Protein AF-L1I5F7-F1 (afdb_monomer)

Mean predicted aligned error: 7.45 Å

Radius of gyration: 23.02 Å; Cα contacts (8 Å, |Δi|>4): 752; chains: 1; bounding box: 52×60×90 Å

Secondary structure (DSSP, 8-state):
------PPP------PPPPP--HHHHHHHHHHTTS----SBEE-HHHHHHHHHHHHHHHHTTSEEE-BGGGGTTSTT-S-HHHHHHHS--TTS-EEEEEEEEE--S-GGGHHHHHHHIIIIIHHHSEE-TTS-EE-EEE--TTBS-S-HHHHHHHHHHTT--HHHHHHHHHH-TT-EEEEEEEEEEEEEEEE-SS-EEETEE-SSTTS--EETTHHHHHHHHS--TT-HHHHHHHHHH-HHHHHHHHH---BBTTS-B-HHHHHHHHHHHHHHHHHHHHIIIII--TTEEEEEEEEEEEE-SSS--EEEEEEEEEEETTEEEEEE--S-GGGEEEEEEE-TTS-EEEEEEETTB-----------

pLDDT: mean 87.06, std 16.67, range [29.52, 98.62]

Foldseek 3Di:
DDDDDDDPDDPPPPDDFPAADCPQQVVLQVVLVVDQDAFQFWAALLVNLVNVVSSVCSNCPQAAEDAEVLLLLVDPPDPDNVSSVVSHDQLLTAHEQAAEEEKEAPDPLCVVSVVSCCVRPQLVGHHAYPVGHRDHHYYHDQQFQDPFLLVRLAVRLVVRDDPVSVSSSRNSYSHYFYEYEYEGEGAWEWDDPPLAIEIQWADLDPVGDIDGVSPLLCCLLAPNDPPDSSSVSLCVLLDVQSSVDLSVDFAAAPSRHTCSSVLSSLSSQQSSQVRNLQSCLPPRDDQRYKYKYWGWYFYDHSDPDIIIRGAKIWMAHNSDIDIDGAHSDSVQWHKYWDQDPVRDITIGIDGHPDPSDDDPPDDDD

Structure (mmCIF, N/CA/C/O backbone):
data_AF-L1I5F7-F1
#
_entry.id   AF-L1I5F7-F1
#
loop_
_atom_site.group_PDB
_atom_site.id
_atom_site.type_symbol
_atom_site.label_atom_id
_atom_site.label_alt_id
_atom_site.label_comp_id
_atom_site.label_asym_id
_atom_site.label_entity_id
_atom_site.label_seq_id
_atom_site.pdbx_PDB_ins_code
_atom_site.Cartn_x
_atom_site.Cartn_y
_atom_site.Cartn_z
_atom_site.occupancy
_atom_site.B_iso_or_equiv
_atom_site.auth_seq_id
_atom_site.auth_comp_id
_atom_site.auth_asym_id
_atom_site.auth_atom_id
_atom_site.pdbx_PDB_model_num
ATOM 1 N N . MET A 1 1 ? 4.584 31.897 -58.282 1.00 41.09 1 MET A N 1
ATOM 2 C CA . MET A 1 1 ? 5.791 31.096 -57.993 1.00 41.09 1 MET A CA 1
ATOM 3 C C . MET A 1 1 ? 5.815 30.871 -56.494 1.00 41.09 1 MET A C 1
ATOM 5 O O . MET A 1 1 ? 6.162 31.785 -55.762 1.00 41.09 1 MET A O 1
ATOM 9 N N . GLY A 1 2 ? 5.269 29.740 -56.046 1.00 32.53 2 GLY A N 1
ATOM 10 C CA . GLY A 1 2 ? 5.179 29.392 -54.629 1.00 32.53 2 GLY A CA 1
ATOM 11 C C . GLY A 1 2 ? 6.365 28.522 -54.234 1.00 32.53 2 GLY A C 1
ATOM 12 O O . GLY A 1 2 ? 6.596 27.498 -54.871 1.00 32.53 2 GLY A O 1
ATOM 13 N N . ASN A 1 3 ? 7.100 28.940 -53.206 1.00 30.42 3 ASN A N 1
ATOM 14 C CA . ASN A 1 3 ? 8.079 28.097 -52.533 1.00 30.42 3 ASN A CA 1
ATOM 15 C C . ASN A 1 3 ? 7.326 27.147 -51.600 1.00 30.42 3 ASN A C 1
ATOM 17 O O . ASN A 1 3 ? 6.739 27.574 -50.609 1.00 30.42 3 ASN A O 1
ATOM 21 N N . VAL A 1 4 ? 7.324 25.864 -51.950 1.00 35.06 4 VAL A N 1
ATOM 22 C CA . VAL A 1 4 ? 6.922 24.779 -51.056 1.00 35.06 4 VAL A CA 1
ATOM 23 C C . VAL A 1 4 ? 8.171 24.387 -50.275 1.00 35.06 4 VAL A C 1
ATOM 25 O O . VAL A 1 4 ? 9.041 23.693 -50.794 1.00 35.06 4 VAL A O 1
ATOM 28 N N . GLU A 1 5 ? 8.282 24.874 -49.042 1.00 34.56 5 GLU A N 1
ATOM 29 C CA . GLU A 1 5 ? 9.256 24.355 -48.085 1.00 34.56 5 GLU A CA 1
ATOM 30 C C . GLU A 1 5 ? 8.864 22.922 -47.712 1.00 34.56 5 GLU A C 1
ATOM 32 O O . GLU A 1 5 ? 7.804 22.652 -47.140 1.00 34.56 5 GLU A O 1
ATOM 37 N N . SER A 1 6 ? 9.730 21.985 -48.081 1.00 34.66 6 SER A N 1
ATOM 38 C CA . SER A 1 6 ? 9.661 20.586 -47.687 1.00 34.66 6 SER A CA 1
ATOM 39 C C . SER A 1 6 ? 9.824 20.466 -46.171 1.00 34.66 6 SER A C 1
ATOM 41 O O . SER A 1 6 ? 10.912 20.689 -45.638 1.00 34.66 6 SER A O 1
ATOM 43 N N . ARG A 1 7 ? 8.753 20.074 -45.473 1.00 30.58 7 ARG A N 1
ATOM 44 C CA . ARG A 1 7 ? 8.840 19.588 -44.090 1.00 30.58 7 ARG A CA 1
ATOM 45 C C . ARG A 1 7 ? 9.706 18.321 -44.062 1.00 30.58 7 ARG A C 1
ATOM 47 O O . ARG A 1 7 ? 9.458 17.430 -44.878 1.00 30.58 7 ARG A O 1
ATOM 54 N N . PRO A 1 8 ? 10.684 18.190 -43.150 1.00 33.94 8 PRO A N 1
ATOM 55 C CA . PRO A 1 8 ? 11.402 16.937 -42.996 1.00 33.94 8 PRO A CA 1
ATOM 56 C C . PRO A 1 8 ? 10.443 15.873 -42.453 1.00 33.94 8 PRO A C 1
ATOM 58 O O . PRO A 1 8 ? 9.682 16.111 -41.514 1.00 33.94 8 PRO A O 1
ATOM 61 N N . ALA A 1 9 ? 10.465 14.713 -43.102 1.00 33.38 9 ALA A N 1
ATOM 62 C CA . ALA A 1 9 ? 9.644 13.560 -42.786 1.00 33.38 9 ALA A CA 1
ATOM 63 C C . ALA A 1 9 ? 9.804 13.151 -41.313 1.00 33.38 9 ALA A C 1
ATOM 65 O O . ALA A 1 9 ? 10.904 12.834 -40.858 1.00 33.38 9 ALA A O 1
ATOM 66 N N . GLN A 1 10 ? 8.686 13.110 -40.584 1.00 32.09 10 GLN A N 1
ATOM 67 C CA . GLN A 1 10 ? 8.543 12.268 -39.402 1.00 32.09 10 GLN A CA 1
ATOM 68 C C . GLN A 1 10 ? 8.817 10.826 -39.837 1.00 32.09 10 GLN A C 1
ATOM 70 O O . GLN A 1 10 ? 7.976 10.192 -40.471 1.00 32.09 10 GLN A O 1
ATOM 75 N N . GLN A 1 11 ? 10.005 10.310 -39.520 1.00 32.88 11 GLN A N 1
ATOM 76 C CA . GLN A 1 11 ? 10.226 8.871 -39.468 1.00 32.88 11 GLN A CA 1
ATOM 77 C C . GLN A 1 11 ? 9.346 8.324 -38.346 1.00 32.88 11 GLN A C 1
ATOM 79 O O . GLN A 1 11 ? 9.695 8.375 -37.167 1.00 32.88 11 GLN A O 1
ATOM 84 N N . VAL A 1 12 ? 8.170 7.841 -38.732 1.00 35.50 12 VAL A N 1
ATOM 85 C CA . VAL A 1 12 ? 7.406 6.874 -37.955 1.00 35.50 12 VAL A CA 1
ATOM 86 C C . VAL A 1 12 ? 8.289 5.631 -37.881 1.00 35.50 12 VAL A C 1
ATOM 88 O O . VAL A 1 12 ? 8.511 4.957 -38.884 1.00 35.50 12 VAL A O 1
ATOM 91 N N . LEU A 1 13 ? 8.891 5.390 -36.717 1.00 41.81 13 LEU A N 1
ATOM 92 C CA . LEU A 1 13 ? 9.554 4.126 -36.426 1.00 41.81 13 LEU A CA 1
ATOM 93 C C . LEU A 1 13 ? 8.460 3.059 -36.297 1.00 41.81 13 LEU A C 1
ATOM 95 O O . LEU A 1 13 ? 7.987 2.787 -35.197 1.00 41.81 13 LEU A O 1
ATOM 99 N N . ASP A 1 14 ? 8.089 2.453 -37.425 1.00 38.12 14 ASP A N 1
ATOM 100 C CA . ASP A 1 14 ? 7.416 1.146 -37.511 1.00 38.12 14 ASP A CA 1
ATOM 101 C C . ASP A 1 14 ? 8.391 0.025 -37.089 1.00 38.12 14 ASP A C 1
ATOM 103 O O . ASP A 1 14 ? 8.636 -0.949 -37.799 1.00 38.12 14 ASP A O 1
ATOM 107 N N . GLY A 1 15 ? 9.021 0.188 -35.925 1.00 44.34 15 GLY A N 1
ATOM 108 C CA . GLY A 1 15 ? 9.792 -0.868 -35.292 1.00 44.34 15 GLY A CA 1
ATOM 109 C C . GLY A 1 15 ? 8.826 -1.786 -34.564 1.00 44.34 15 GLY A C 1
ATOM 110 O O . GLY A 1 15 ? 8.217 -1.370 -33.578 1.00 44.34 15 GLY A O 1
ATOM 111 N N . THR A 1 16 ? 8.685 -3.026 -35.030 1.00 53.97 16 THR A N 1
ATOM 112 C CA . THR A 1 16 ? 8.168 -4.119 -34.199 1.00 53.97 16 THR A CA 1
ATOM 113 C C . THR A 1 16 ? 8.903 -4.078 -32.863 1.00 53.97 16 THR A C 1
ATOM 115 O O . THR A 1 16 ? 10.134 -4.156 -32.853 1.00 53.97 16 THR A O 1
ATOM 118 N N . LEU A 1 17 ? 8.160 -3.889 -31.765 1.00 61.88 17 LEU A N 1
ATOM 119 C CA . LEU A 1 17 ? 8.713 -3.936 -30.412 1.00 61.88 17 LEU A CA 1
ATOM 120 C C . LEU A 1 17 ? 9.546 -5.213 -30.279 1.00 61.88 17 LEU A C 1
ATOM 122 O O . LEU A 1 17 ? 9.119 -6.267 -30.750 1.00 61.88 17 LEU A O 1
ATOM 126 N N . ALA A 1 18 ? 10.728 -5.116 -29.666 1.00 70.62 18 ALA A N 1
ATOM 127 C CA . ALA A 1 18 ? 11.515 -6.306 -29.364 1.00 70.62 18 ALA A CA 1
ATOM 128 C C . ALA A 1 18 ? 10.645 -7.327 -28.607 1.00 70.62 18 ALA A C 1
ATOM 130 O O . ALA A 1 18 ? 9.805 -6.935 -27.789 1.00 70.62 18 ALA A O 1
ATOM 131 N N . ASP A 1 19 ? 10.845 -8.623 -28.844 1.00 85.94 19 ASP A N 1
ATOM 132 C CA . ASP A 1 19 ? 10.120 -9.651 -28.096 1.00 85.94 19 ASP A CA 1
ATOM 133 C C . ASP A 1 19 ? 10.447 -9.526 -26.601 1.00 85.94 19 ASP A C 1
ATOM 135 O O . ASP A 1 19 ? 11.608 -9.389 -26.205 1.00 85.94 19 ASP A O 1
ATOM 139 N N . PHE A 1 20 ? 9.414 -9.517 -25.759 1.00 93.62 20 PHE A N 1
ATOM 140 C CA . PHE A 1 20 ? 9.585 -9.407 -24.314 1.00 93.62 20 PHE A CA 1
ATOM 141 C C . PHE A 1 20 ? 10.038 -10.739 -23.715 1.00 93.62 20 PHE A C 1
ATOM 143 O O . PHE A 1 20 ? 9.310 -11.733 -23.765 1.00 93.62 20 PHE A O 1
ATOM 150 N N . ASP A 1 21 ? 11.201 -10.749 -23.064 1.00 94.69 21 ASP A N 1
ATOM 151 C CA . ASP A 1 21 ? 11.639 -11.883 -22.254 1.00 94.69 21 ASP A CA 1
ATOM 152 C C . ASP A 1 21 ? 11.302 -11.636 -20.774 1.00 94.69 21 ASP A C 1
ATOM 154 O O . ASP A 1 21 ? 12.016 -10.974 -20.018 1.00 94.69 21 ASP A O 1
ATOM 158 N N . SER A 1 22 ? 10.186 -12.225 -20.344 1.00 95.25 22 SER A N 1
ATOM 159 C CA . SER A 1 22 ? 9.679 -12.127 -18.971 1.00 95.25 22 SER A CA 1
ATOM 160 C C . SER A 1 22 ? 10.422 -13.001 -17.952 1.00 95.25 22 SER A C 1
ATOM 162 O O . SER A 1 22 ? 10.093 -12.954 -16.762 1.00 95.25 22 SER A O 1
ATOM 164 N N . SER A 1 23 ? 11.403 -13.815 -18.364 1.00 95.12 23 SER A N 1
ATOM 165 C CA . SER A 1 23 ? 12.027 -14.828 -17.498 1.00 95.12 23 SER A CA 1
ATOM 166 C C . SER A 1 23 ? 12.665 -14.230 -16.241 1.00 95.12 23 SER A C 1
ATOM 168 O O . SER A 1 23 ? 12.471 -14.745 -15.134 1.00 95.12 23 SER A O 1
ATOM 170 N N . ILE A 1 24 ? 13.367 -13.102 -16.383 1.00 94.19 24 ILE A N 1
ATOM 171 C CA . ILE A 1 24 ? 14.003 -12.413 -15.256 1.00 94.19 24 ILE A CA 1
ATOM 172 C C . ILE A 1 24 ? 12.946 -11.788 -14.342 1.00 94.19 24 ILE A C 1
ATOM 174 O O . ILE A 1 24 ? 13.051 -11.926 -13.122 1.00 94.19 24 ILE A O 1
ATOM 178 N N . VAL A 1 25 ? 11.904 -11.163 -14.901 1.00 95.50 25 VAL A N 1
ATOM 179 C CA . VAL A 1 25 ? 10.827 -10.533 -14.116 1.00 95.50 25 VAL A CA 1
ATOM 180 C C . VAL A 1 25 ? 10.076 -11.579 -13.294 1.00 95.50 25 VAL A C 1
ATOM 182 O O . VAL A 1 25 ? 9.932 -11.415 -12.082 1.00 95.50 25 VAL A O 1
ATOM 185 N N . ARG A 1 26 ? 9.699 -12.711 -13.907 1.00 96.38 26 ARG A N 1
ATOM 186 C CA . ARG A 1 26 ? 9.061 -13.844 -13.209 1.00 96.38 26 ARG A CA 1
ATOM 187 C C . ARG A 1 26 ? 9.926 -14.350 -12.062 1.00 96.38 26 ARG A C 1
ATOM 189 O O . ARG A 1 26 ? 9.442 -14.476 -10.941 1.00 96.38 26 ARG A O 1
ATOM 196 N N . LYS A 1 27 ? 11.228 -14.534 -12.308 1.00 97.19 27 LYS A N 1
ATOM 197 C CA . LYS A 1 27 ? 12.180 -14.922 -11.262 1.00 97.19 27 LYS A CA 1
ATOM 198 C C . LYS A 1 27 ? 12.190 -13.922 -10.102 1.00 97.19 27 LYS A C 1
ATOM 200 O O . LYS A 1 27 ? 12.234 -14.343 -8.952 1.00 97.19 27 LYS A O 1
ATOM 205 N N . ARG A 1 28 ? 12.151 -12.610 -10.362 1.00 97.50 28 ARG A N 1
ATOM 206 C CA . ARG A 1 28 ? 12.106 -11.596 -9.290 1.00 97.50 28 ARG A CA 1
ATOM 207 C C . ARG A 1 28 ? 10.800 -11.620 -8.510 1.00 97.50 28 ARG A C 1
ATOM 209 O O . ARG A 1 28 ? 10.847 -11.548 -7.285 1.00 97.50 28 ARG A O 1
ATOM 216 N N . VAL A 1 29 ? 9.666 -11.772 -9.190 1.00 97.69 29 VAL A N 1
ATOM 217 C CA . VAL A 1 29 ? 8.363 -11.941 -8.535 1.00 97.69 29 VAL A CA 1
ATOM 218 C C . VAL A 1 29 ? 8.396 -13.164 -7.614 1.00 97.69 29 VAL A C 1
ATOM 220 O O . VAL A 1 29 ? 8.043 -13.053 -6.441 1.00 97.69 29 VAL A O 1
ATOM 223 N N . ASP A 1 30 ? 8.902 -14.302 -8.091 1.00 97.56 30 ASP A N 1
ATOM 224 C CA . ASP A 1 30 ? 9.018 -15.524 -7.290 1.00 97.56 30 ASP A CA 1
ATOM 225 C C . ASP A 1 30 ? 9.929 -15.355 -6.067 1.00 97.56 30 ASP A C 1
ATOM 227 O O . ASP A 1 30 ? 9.592 -15.839 -4.987 1.00 97.56 30 ASP A O 1
ATOM 231 N N . GLU A 1 31 ? 11.059 -14.654 -6.201 1.00 98.00 31 GLU A N 1
ATOM 232 C CA . GLU A 1 31 ? 11.941 -14.344 -5.069 1.00 98.00 31 GLU A CA 1
ATOM 233 C C . GLU A 1 31 ? 11.290 -13.388 -4.059 1.00 98.00 31 GLU A C 1
ATOM 235 O O . GLU A 1 31 ? 11.421 -13.596 -2.853 1.00 98.00 31 GLU A O 1
ATOM 240 N N . MET A 1 32 ? 10.549 -12.373 -4.517 1.00 97.75 32 MET A N 1
ATOM 241 C CA . MET A 1 32 ? 9.857 -11.434 -3.623 1.00 97.75 32 MET A CA 1
ATOM 242 C C . MET A 1 32 ? 8.837 -12.176 -2.750 1.00 97.75 32 MET A C 1
ATOM 244 O O . MET A 1 32 ? 8.766 -11.968 -1.536 1.00 97.75 32 MET A O 1
ATOM 248 N N . TRP A 1 33 ? 8.128 -13.144 -3.336 1.00 97.31 33 TRP A N 1
ATOM 249 C CA . TRP A 1 33 ? 7.172 -13.984 -2.617 1.00 97.31 33 TRP A CA 1
ATOM 250 C C . TRP A 1 33 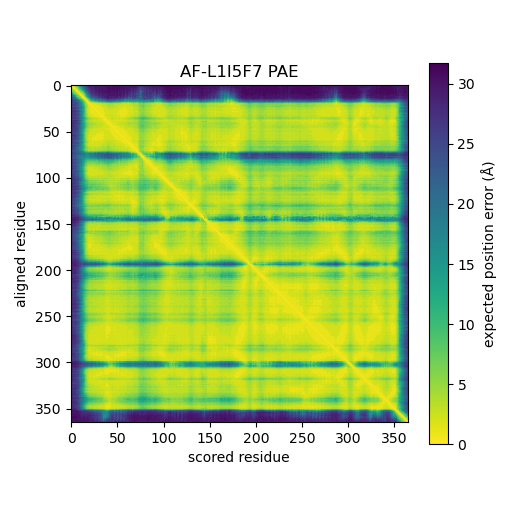? 7.800 -14.954 -1.606 1.00 97.31 33 TRP A C 1
ATOM 252 O O . TRP A 1 33 ? 7.066 -15.530 -0.802 1.00 97.31 33 TRP A O 1
ATOM 262 N N . LYS A 1 34 ? 9.128 -15.126 -1.606 1.00 96.62 34 LYS A N 1
ATOM 263 C CA . LYS A 1 34 ? 9.860 -15.877 -0.571 1.00 96.62 34 LYS A CA 1
ATOM 264 C C . LYS A 1 34 ? 10.249 -15.009 0.626 1.00 96.62 34 LYS A C 1
ATOM 266 O O . LYS A 1 34 ? 10.665 -15.556 1.647 1.00 96.62 34 LYS A O 1
ATOM 271 N N . LEU A 1 35 ? 10.135 -13.680 0.523 1.00 95.12 35 LEU A N 1
ATOM 272 C CA . LEU A 1 35 ? 10.426 -12.784 1.640 1.00 95.12 35 LEU A CA 1
ATOM 273 C C . LEU A 1 35 ? 9.455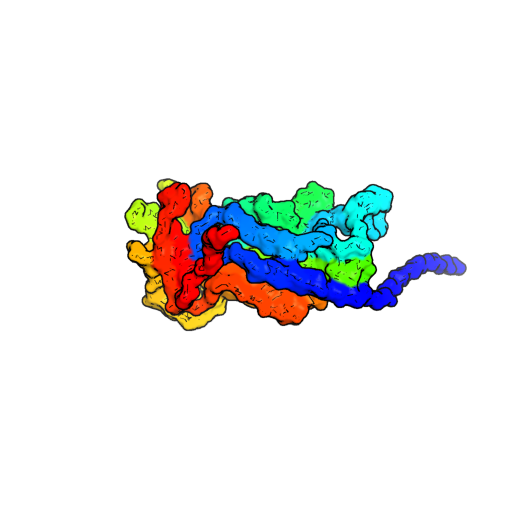 -13.044 2.790 1.00 95.12 35 LEU A C 1
ATOM 275 O O . LEU A 1 35 ? 8.238 -13.114 2.593 1.00 95.12 35 LEU A O 1
ATOM 279 N N . ASN A 1 36 ? 10.010 -13.157 3.995 1.00 92.06 36 ASN A N 1
ATOM 280 C CA . ASN A 1 36 ? 9.227 -13.286 5.212 1.00 92.06 36 ASN A CA 1
ATOM 281 C C . ASN A 1 36 ? 8.712 -11.907 5.630 1.00 92.06 36 ASN A C 1
ATOM 283 O O . ASN A 1 36 ? 9.504 -11.006 5.902 1.00 92.06 36 ASN A O 1
ATOM 287 N N . VAL A 1 37 ? 7.392 -11.758 5.689 1.00 91.75 37 VAL A N 1
ATOM 288 C CA . VAL A 1 37 ? 6.725 -10.500 6.028 1.00 91.75 37 VAL A CA 1
ATOM 289 C C . VAL A 1 37 ? 5.786 -10.729 7.202 1.00 91.75 37 VAL A C 1
ATOM 291 O O . VAL A 1 37 ? 5.063 -11.724 7.263 1.00 91.75 37 VAL A O 1
ATOM 294 N N . ARG A 1 38 ? 5.797 -9.781 8.142 1.00 93.12 38 ARG A N 1
ATOM 295 C CA . ARG A 1 38 ? 4.940 -9.803 9.329 1.00 93.12 38 ARG A CA 1
ATOM 296 C C . ARG A 1 38 ? 3.717 -8.923 9.109 1.00 93.12 38 ARG A C 1
ATOM 298 O O . ARG A 1 38 ? 3.820 -7.695 9.146 1.00 93.12 38 ARG A O 1
ATOM 305 N N . PHE A 1 39 ? 2.574 -9.568 8.899 1.00 96.44 39 PHE A N 1
ATOM 306 C CA . PHE A 1 39 ? 1.283 -8.900 8.760 1.00 96.44 39 PHE A CA 1
ATOM 307 C C . PHE A 1 39 ? 0.546 -8.801 10.100 1.00 96.44 39 PHE A C 1
ATOM 309 O O . PHE A 1 39 ? 0.738 -9.632 10.988 1.00 96.44 39 PHE A O 1
ATOM 316 N N . GLY A 1 40 ? -0.297 -7.781 10.244 1.00 95.94 40 GLY A N 1
ATOM 317 C CA . GLY A 1 40 ? -1.174 -7.578 11.401 1.00 95.94 40 GLY A CA 1
ATOM 318 C C . GLY A 1 40 ? -0.492 -7.048 12.664 1.00 95.94 40 GLY A C 1
ATOM 319 O O . GLY A 1 40 ? -1.185 -6.593 13.566 1.00 95.94 40 GLY A O 1
ATOM 320 N N . GLU A 1 41 ? 0.838 -7.055 12.734 1.00 94.75 41 GLU A N 1
ATOM 321 C CA . GLU A 1 41 ? 1.607 -6.535 13.869 1.00 94.75 41 GLU A CA 1
ATOM 322 C C . GLU A 1 41 ? 1.828 -5.018 13.748 1.00 94.75 41 GLU A C 1
ATOM 324 O O . GLU A 1 41 ? 2.360 -4.542 12.740 1.00 94.75 41 GLU A O 1
ATOM 329 N N . GLU A 1 42 ? 1.462 -4.274 14.793 1.00 93.12 42 GLU A N 1
ATOM 330 C CA . GLU A 1 42 ? 1.741 -2.845 14.929 1.00 93.12 42 GLU A CA 1
ATOM 331 C C . GLU A 1 42 ? 3.247 -2.591 15.133 1.00 93.12 42 GLU A C 1
ATOM 333 O O . GLU A 1 42 ? 3.861 -2.931 16.148 1.00 93.12 42 GLU A O 1
ATOM 338 N N . ARG A 1 43 ? 3.892 -1.978 14.143 1.00 91.75 43 ARG A N 1
ATOM 339 C CA . ARG A 1 43 ? 5.344 -1.752 14.129 1.00 91.75 43 ARG A CA 1
ATOM 340 C C . ARG A 1 43 ? 5.661 -0.291 13.852 1.00 91.75 43 ARG A C 1
ATOM 342 O O . ARG A 1 43 ? 4.814 0.463 13.387 1.00 91.75 43 ARG A O 1
ATOM 349 N N . SER A 1 44 ? 6.900 0.118 14.125 1.00 89.81 44 SER A N 1
ATOM 350 C CA . SER A 1 44 ? 7.340 1.461 13.743 1.00 89.81 44 SER A CA 1
ATOM 351 C C . SER A 1 44 ? 7.202 1.652 12.223 1.00 89.81 44 SER A C 1
ATOM 353 O O . SER A 1 44 ? 7.449 0.698 11.472 1.00 89.81 44 SER A O 1
ATOM 355 N N . PRO A 1 45 ? 6.866 2.865 11.747 1.00 89.56 45 PRO A N 1
ATOM 356 C CA . PRO A 1 45 ? 6.685 3.117 10.327 1.00 89.56 45 PRO A CA 1
ATOM 357 C C . PRO A 1 45 ? 7.923 2.753 9.514 1.00 89.56 45 PRO A C 1
ATOM 359 O O . PRO A 1 45 ? 7.818 2.114 8.475 1.00 89.56 45 PRO A O 1
ATOM 362 N N . PHE A 1 46 ? 9.110 3.049 10.050 1.00 89.38 46 PHE A N 1
ATOM 363 C CA . PHE A 1 46 ? 10.382 2.668 9.443 1.00 89.38 46 PHE A CA 1
ATOM 364 C C . PHE A 1 46 ? 10.481 1.160 9.166 1.00 89.38 46 PHE A C 1
ATOM 366 O O . PHE A 1 46 ? 10.831 0.772 8.059 1.00 89.38 46 PHE A O 1
ATOM 373 N N . ASN A 1 47 ? 10.125 0.302 10.128 1.00 90.81 47 ASN A N 1
ATOM 374 C CA . ASN A 1 47 ? 10.216 -1.150 9.950 1.00 90.81 47 ASN A CA 1
ATOM 375 C C . ASN A 1 47 ? 9.213 -1.681 8.919 1.00 90.81 47 ASN A C 1
ATOM 377 O O . ASN A 1 47 ? 9.536 -2.611 8.188 1.00 90.81 47 ASN A O 1
ATOM 381 N N . VAL A 1 48 ? 8.009 -1.109 8.851 1.00 93.56 48 VAL A N 1
ATOM 382 C CA . VAL A 1 48 ? 7.014 -1.496 7.836 1.00 93.56 48 VAL A CA 1
ATOM 383 C C . VAL A 1 48 ? 7.432 -1.007 6.451 1.00 93.56 48 VAL A C 1
ATOM 385 O O . VAL A 1 48 ? 7.396 -1.770 5.490 1.00 93.56 48 VAL A O 1
ATOM 388 N N . HIS A 1 49 ? 7.906 0.234 6.346 1.00 94.44 49 HIS A N 1
ATOM 389 C CA . HIS A 1 49 ? 8.426 0.775 5.095 1.00 94.44 49 HIS A CA 1
ATOM 390 C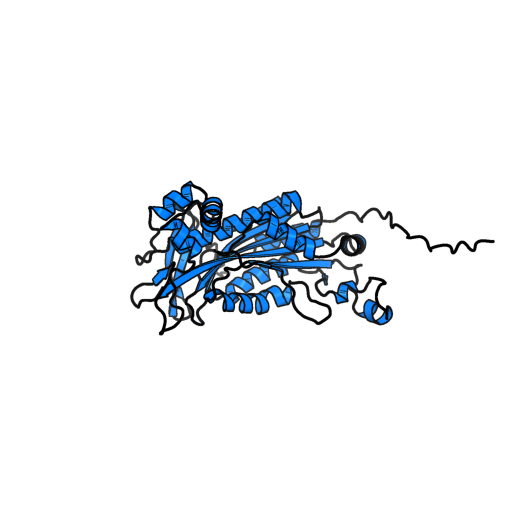 C . HIS A 1 49 ? 9.666 0.026 4.607 1.00 94.44 49 HIS A C 1
ATOM 392 O O . HIS A 1 49 ? 9.838 -0.122 3.402 1.00 94.44 49 HIS A O 1
ATOM 398 N N . LEU A 1 50 ? 10.511 -0.491 5.504 1.00 94.06 50 LEU A N 1
ATOM 399 C CA . LEU A 1 50 ? 11.617 -1.364 5.112 1.00 94.06 50 LEU A CA 1
ATOM 400 C C . LEU A 1 50 ? 11.134 -2.655 4.444 1.00 94.06 50 LEU A C 1
ATOM 402 O O . LEU A 1 50 ? 11.759 -3.068 3.472 1.00 94.06 50 LEU A O 1
ATOM 406 N N . ASP A 1 51 ? 10.026 -3.253 4.892 1.00 95.31 51 ASP A N 1
ATOM 407 C CA . ASP A 1 51 ? 9.443 -4.416 4.209 1.00 95.31 51 ASP A CA 1
ATOM 408 C C . ASP A 1 51 ? 8.948 -4.030 2.798 1.00 95.31 51 ASP A C 1
ATOM 410 O O . ASP A 1 51 ? 9.266 -4.710 1.825 1.00 95.31 51 ASP A O 1
ATOM 414 N N . GLN A 1 52 ? 8.259 -2.888 2.65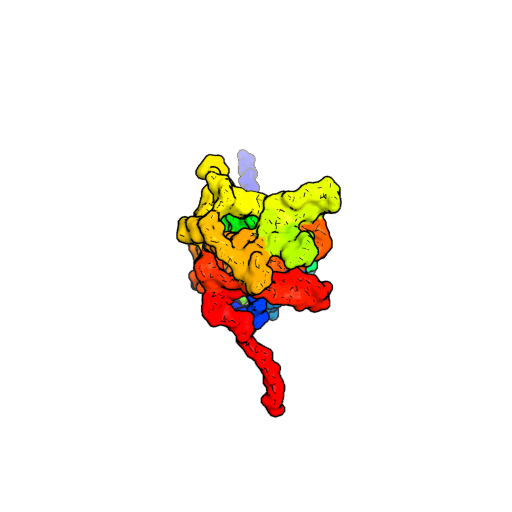6 1.00 96.25 52 GLN A N 1
ATOM 415 C CA . GLN A 1 52 ? 7.818 -2.364 1.348 1.00 96.25 52 GLN A CA 1
ATOM 416 C C . GLN A 1 52 ? 9.002 -2.057 0.409 1.00 96.25 52 GLN A C 1
ATOM 418 O O . GLN A 1 52 ? 8.941 -2.280 -0.801 1.00 96.25 52 GLN A O 1
ATOM 423 N N . VAL A 1 53 ? 10.100 -1.540 0.966 1.00 97.25 53 VAL A N 1
ATOM 424 C CA . VAL A 1 53 ? 11.350 -1.259 0.249 1.00 97.25 53 VAL A CA 1
ATOM 425 C C . VAL A 1 53 ? 12.054 -2.555 -0.155 1.00 97.25 53 VAL A C 1
ATOM 427 O O . VAL A 1 53 ? 12.573 -2.640 -1.269 1.00 97.25 53 VAL A O 1
ATOM 430 N N . ALA A 1 54 ? 12.064 -3.568 0.714 1.00 97.75 54 ALA A N 1
ATOM 431 C CA . ALA A 1 54 ? 12.660 -4.869 0.433 1.00 97.75 54 ALA A CA 1
ATOM 432 C C . ALA A 1 54 ? 11.957 -5.566 -0.738 1.00 97.75 54 ALA A C 1
ATOM 434 O O . ALA A 1 54 ? 12.644 -6.053 -1.639 1.00 97.75 54 ALA A O 1
ATOM 435 N N . ASP A 1 55 ? 10.619 -5.534 -0.772 1.00 97.88 55 ASP A N 1
ATOM 436 C CA . ASP A 1 55 ? 9.830 -6.061 -1.890 1.00 97.88 55 ASP A CA 1
ATOM 437 C C . ASP A 1 55 ? 10.312 -5.456 -3.215 1.00 97.88 55 ASP A C 1
ATOM 439 O O . ASP A 1 55 ? 10.723 -6.171 -4.132 1.00 97.88 55 ASP A O 1
ATOM 443 N N . ARG A 1 56 ? 10.384 -4.124 -3.281 1.00 97.88 56 ARG A N 1
ATOM 444 C CA . ARG A 1 56 ? 10.781 -3.390 -4.494 1.00 97.88 56 ARG A CA 1
ATOM 445 C C . ARG A 1 56 ? 12.227 -3.606 -4.881 1.00 97.88 56 ARG A C 1
ATOM 447 O O . ARG A 1 56 ? 12.510 -3.744 -6.066 1.00 97.88 56 ARG A O 1
ATOM 454 N N . TYR A 1 57 ? 13.142 -3.677 -3.917 1.00 98.00 57 TYR A N 1
ATOM 455 C CA . TYR A 1 57 ? 14.534 -3.994 -4.222 1.00 98.00 57 TYR A CA 1
ATOM 456 C C . TYR A 1 57 ? 14.691 -5.393 -4.802 1.00 98.00 57 TYR A C 1
ATOM 458 O O . TYR A 1 57 ? 15.563 -5.583 -5.645 1.00 98.00 57 TYR A O 1
ATOM 466 N N . VAL A 1 58 ? 13.871 -6.370 -4.399 1.00 98.19 58 VAL A N 1
ATOM 467 C CA . VAL A 1 58 ? 13.879 -7.684 -5.053 1.00 98.19 58 VAL A CA 1
ATOM 468 C C . VAL A 1 58 ? 13.366 -7.578 -6.487 1.00 98.19 58 VAL A C 1
ATOM 470 O O . VAL A 1 58 ? 14.006 -8.128 -7.386 1.00 98.19 58 VAL A O 1
ATOM 473 N N . LEU A 1 59 ? 12.279 -6.834 -6.716 1.00 98.31 59 LEU A N 1
ATOM 474 C CA . LEU A 1 59 ? 11.709 -6.633 -8.054 1.00 98.31 59 LEU A CA 1
ATOM 475 C C . LEU A 1 59 ? 12.698 -5.938 -9.007 1.00 98.31 59 LEU A C 1
ATOM 477 O O . LEU A 1 59 ? 12.869 -6.370 -10.145 1.00 98.31 59 LEU A O 1
ATOM 481 N N . THR A 1 60 ? 13.433 -4.933 -8.530 1.00 97.75 60 THR A N 1
ATOM 482 C CA . THR A 1 60 ? 14.383 -4.152 -9.343 1.00 97.75 60 THR A CA 1
ATOM 483 C C . THR A 1 60 ? 15.812 -4.707 -9.343 1.00 97.75 60 THR A C 1
ATOM 485 O O . THR A 1 60 ? 16.696 -4.166 -10.009 1.00 97.75 60 THR A O 1
ATOM 488 N N . LYS A 1 61 ? 16.081 -5.809 -8.627 1.00 96.88 61 LYS A N 1
ATOM 489 C CA . LYS A 1 61 ? 17.442 -6.333 -8.444 1.00 96.88 61 LYS A CA 1
ATOM 490 C C . LYS A 1 61 ? 18.110 -6.691 -9.774 1.00 96.88 61 LYS A C 1
ATOM 492 O O . LYS A 1 61 ? 17.690 -7.625 -10.462 1.00 96.88 61 LYS A O 1
ATOM 497 N N . GLY A 1 62 ? 19.237 -6.038 -10.055 1.00 94.50 62 GLY A N 1
ATOM 498 C CA . GLY A 1 62 ? 20.051 -6.282 -11.250 1.00 94.50 62 GLY A CA 1
ATOM 499 C C . GLY A 1 62 ? 19.591 -5.526 -12.497 1.00 94.50 62 GLY A C 1
ATOM 500 O O . GLY A 1 62 ? 20.150 -5.767 -13.559 1.00 94.50 62 GLY A O 1
ATOM 501 N N . PHE A 1 63 ? 18.611 -4.631 -12.364 1.00 97.25 63 PHE A N 1
ATOM 502 C CA . PHE A 1 63 ? 18.209 -3.698 -13.409 1.00 97.25 63 PHE A CA 1
ATOM 503 C C . PHE A 1 63 ? 18.804 -2.315 -13.145 1.00 97.25 63 PHE A C 1
ATOM 505 O O . PHE A 1 63 ? 19.005 -1.920 -11.992 1.00 97.25 63 PHE A O 1
ATOM 512 N N . GLN A 1 64 ? 19.027 -1.552 -14.210 1.00 96.56 64 GLN A N 1
ATOM 513 C CA . GLN A 1 64 ? 19.172 -0.108 -14.104 1.00 96.56 64 GLN A CA 1
ATOM 514 C C . GLN A 1 64 ? 17.822 0.485 -13.682 1.00 96.56 64 GLN A C 1
ATOM 516 O O . GLN A 1 64 ? 16.810 0.303 -14.359 1.00 96.56 64 GLN A O 1
ATOM 521 N N . LEU A 1 65 ? 17.797 1.182 -12.549 1.00 96.31 65 LEU A N 1
ATOM 522 C CA . LEU A 1 65 ? 16.590 1.839 -12.060 1.00 96.31 65 LEU A CA 1
ATOM 523 C C . LEU A 1 65 ? 16.421 3.190 -12.760 1.00 96.31 65 LEU A C 1
ATOM 525 O O . LEU A 1 65 ? 17.166 4.124 -12.471 1.00 96.31 65 LEU A O 1
ATOM 529 N N . ILE A 1 66 ? 15.432 3.293 -13.646 1.00 95.44 66 ILE A N 1
ATOM 530 C CA . ILE A 1 66 ? 15.067 4.546 -14.307 1.00 95.44 66 ILE A CA 1
ATOM 531 C C . ILE A 1 66 ? 13.940 5.187 -13.506 1.00 95.44 66 ILE A C 1
ATOM 533 O O . ILE A 1 66 ? 12.854 4.629 -13.354 1.00 95.44 66 ILE A O 1
ATOM 537 N N . ARG A 1 67 ? 14.208 6.364 -12.955 1.00 93.25 67 ARG A N 1
ATOM 538 C CA . ARG A 1 67 ? 13.198 7.136 -12.221 1.00 93.25 67 ARG A CA 1
ATOM 539 C C . ARG A 1 67 ? 13.431 8.636 -12.256 1.00 93.25 67 ARG A C 1
ATOM 541 O O . ARG A 1 67 ? 12.539 9.378 -11.895 1.00 93.25 67 ARG A O 1
ATOM 548 N N . ASP A 1 68 ? 14.625 9.070 -12.631 1.00 92.44 68 ASP A N 1
ATOM 549 C CA . ASP A 1 68 ? 14.964 10.477 -12.780 1.00 92.44 68 ASP A CA 1
ATOM 550 C C . ASP A 1 68 ? 14.589 10.929 -14.193 1.00 92.44 68 ASP A C 1
ATOM 552 O O . ASP A 1 68 ? 14.957 10.270 -15.168 1.00 92.44 68 ASP A O 1
ATOM 556 N N . GLU A 1 69 ? 13.842 12.023 -14.311 1.00 89.38 69 GLU A N 1
ATOM 557 C CA . GLU A 1 69 ? 13.436 12.576 -15.603 1.00 89.38 69 GLU A CA 1
ATOM 558 C C . GLU A 1 69 ? 14.651 12.945 -16.479 1.00 89.38 69 GLU A C 1
ATOM 560 O O . GLU A 1 69 ? 14.581 12.812 -17.702 1.00 89.38 69 GLU A O 1
ATOM 565 N N . LEU A 1 70 ? 15.812 13.273 -15.892 1.00 89.19 70 LEU A N 1
ATOM 566 C CA . LEU A 1 70 ? 17.058 13.491 -16.641 1.00 89.19 70 LEU A CA 1
ATOM 567 C C . LEU A 1 70 ? 17.602 12.208 -17.288 1.00 89.19 70 LEU A C 1
ATOM 569 O O . LEU A 1 70 ? 18.230 12.274 -18.347 1.00 89.19 70 LEU A O 1
ATOM 573 N N . MET A 1 71 ? 17.315 11.030 -16.719 1.00 91.69 71 MET A N 1
ATOM 574 C CA . MET A 1 71 ? 17.659 9.741 -17.342 1.00 91.69 71 MET A CA 1
ATOM 575 C C . MET A 1 71 ? 16.840 9.470 -18.610 1.00 91.69 71 MET A C 1
ATOM 577 O O . MET A 1 71 ? 17.231 8.624 -19.416 1.00 91.69 71 MET A O 1
ATOM 581 N N . LEU A 1 72 ? 15.743 10.210 -18.815 1.00 86.75 72 LEU A N 1
ATOM 582 C CA . LEU A 1 72 ? 14.928 10.195 -20.032 1.00 86.75 72 LEU A CA 1
ATOM 583 C C . LEU A 1 72 ? 15.460 11.160 -21.115 1.00 86.75 72 LEU A C 1
ATOM 585 O O . LEU A 1 72 ? 14.833 11.346 -22.161 1.00 86.75 72 LEU A O 1
ATOM 589 N N . GLY A 1 73 ? 16.636 11.761 -20.883 1.00 74.06 73 GLY A N 1
ATOM 590 C CA . GLY A 1 73 ? 17.306 12.766 -21.720 1.00 74.06 73 GLY A CA 1
ATOM 591 C C . GLY A 1 73 ? 17.738 12.317 -23.121 1.00 74.06 73 GLY A C 1
ATOM 592 O O . GLY A 1 73 ? 18.351 13.093 -23.847 1.00 74.06 73 GLY A O 1
ATOM 593 N N . PHE A 1 74 ? 17.374 11.106 -23.547 1.00 68.56 74 PHE A N 1
ATOM 594 C CA . PHE A 1 74 ? 17.472 10.647 -24.939 1.00 68.56 74 PHE A CA 1
ATOM 595 C C . PHE A 1 74 ? 16.499 11.380 -25.890 1.00 68.56 74 PHE A C 1
ATOM 597 O O . PHE A 1 74 ? 16.519 11.174 -27.107 1.00 68.56 74 PHE A O 1
ATOM 604 N N . ASN A 1 75 ? 15.637 12.251 -25.355 1.00 60.75 75 ASN A N 1
ATOM 605 C CA . ASN A 1 75 ? 14.656 13.007 -26.119 1.00 60.75 75 ASN A CA 1
ATOM 606 C C . ASN A 1 75 ? 15.258 14.287 -26.741 1.00 60.75 75 ASN A C 1
ATOM 608 O O . ASN A 1 75 ? 15.879 15.105 -26.066 1.00 60.75 75 ASN A O 1
ATOM 612 N N . ARG A 1 76 ? 15.019 14.501 -28.043 1.00 54.75 76 ARG A N 1
ATOM 613 C CA . ARG A 1 76 ? 15.637 15.555 -28.885 1.00 54.75 76 ARG A CA 1
ATOM 614 C C . ARG A 1 76 ? 15.205 16.998 -28.567 1.00 54.75 76 ARG A C 1
ATOM 616 O O . ARG A 1 76 ? 15.511 17.901 -29.340 1.00 54.75 76 ARG A O 1
ATOM 623 N N . TYR A 1 77 ? 14.466 17.221 -27.483 1.00 57.19 77 TYR A N 1
ATOM 624 C CA . TYR A 1 77 ? 13.893 18.528 -27.140 1.00 57.19 77 TYR A CA 1
ATOM 625 C C . TYR A 1 77 ? 14.807 19.395 -26.267 1.00 57.19 77 TYR A C 1
ATOM 627 O O . TYR A 1 77 ? 14.442 20.524 -25.946 1.00 57.19 77 TYR A O 1
ATOM 635 N N . SER A 1 78 ? 15.989 18.902 -25.891 1.00 63.16 78 SER A N 1
ATOM 636 C CA . SER A 1 78 ? 16.961 19.713 -25.160 1.00 63.16 78 SER A CA 1
ATOM 637 C C . SER A 1 78 ? 17.657 20.721 -26.071 1.00 63.16 78 SER A C 1
ATOM 639 O O . SER A 1 78 ? 18.124 20.377 -27.158 1.00 63.16 78 SER A O 1
ATOM 641 N N . ALA A 1 79 ? 17.778 21.960 -25.589 1.00 66.62 79 ALA A N 1
ATOM 642 C CA . ALA A 1 79 ? 18.603 22.988 -26.217 1.00 66.62 79 ALA A CA 1
ATOM 643 C C . ALA A 1 79 ? 20.103 22.620 -26.221 1.00 66.62 79 ALA A C 1
ATOM 645 O O . ALA A 1 79 ? 20.848 23.138 -27.050 1.00 66.62 79 ALA A O 1
ATOM 646 N N . ASP A 1 80 ? 20.530 21.709 -25.334 1.00 74.81 80 ASP A N 1
ATOM 647 C CA . ASP A 1 80 ? 21.878 21.137 -25.285 1.00 74.81 80 ASP A CA 1
ATOM 648 C C . ASP A 1 80 ? 21.817 19.594 -25.292 1.00 74.81 80 ASP A C 1
ATOM 650 O O . ASP A 1 80 ? 21.742 18.948 -24.238 1.00 74.81 80 ASP A O 1
ATOM 654 N N . PRO A 1 81 ? 21.859 18.979 -26.487 1.00 75.31 81 PRO A N 1
ATOM 655 C CA . PRO A 1 81 ? 21.808 17.530 -26.639 1.00 75.31 81 PRO A CA 1
ATOM 656 C C . PRO A 1 81 ? 22.974 16.794 -25.971 1.00 75.31 81 PRO A C 1
ATOM 658 O O . PRO A 1 81 ? 22.803 15.646 -25.573 1.00 75.31 81 PRO A O 1
ATOM 661 N N . ILE A 1 82 ? 24.150 17.420 -25.841 1.00 81.81 82 ILE A N 1
ATOM 662 C CA . ILE A 1 82 ? 25.335 16.763 -25.268 1.00 81.81 82 ILE A CA 1
ATOM 663 C C . ILE A 1 82 ? 25.137 16.580 -23.765 1.00 81.81 82 ILE A C 1
ATOM 665 O O . ILE A 1 82 ? 25.327 15.479 -23.247 1.00 81.81 82 ILE A O 1
ATOM 669 N N . THR A 1 83 ? 24.703 17.640 -23.078 1.00 80.06 83 THR A N 1
ATOM 670 C CA . THR A 1 83 ? 24.435 17.591 -21.636 1.00 80.06 83 THR A CA 1
ATOM 671 C C . THR A 1 83 ? 23.293 16.627 -21.316 1.00 80.06 83 THR A C 1
ATOM 673 O O . THR A 1 83 ? 23.433 15.791 -20.426 1.00 80.06 83 THR A O 1
ATOM 676 N N . SER A 1 84 ? 22.193 16.660 -22.075 1.00 78.94 84 SER A N 1
ATOM 677 C CA . SER A 1 84 ? 21.078 15.724 -21.856 1.00 78.94 84 SER A CA 1
ATOM 678 C C . SER A 1 84 ? 21.455 14.267 -22.128 1.00 78.94 84 SER A C 1
ATOM 680 O O . SER A 1 84 ? 21.044 13.382 -21.379 1.00 78.94 84 SER A O 1
ATOM 682 N N . GLN A 1 85 ? 22.293 14.010 -23.137 1.00 83.50 85 GLN A N 1
ATOM 683 C CA . GLN A 1 85 ? 22.781 12.662 -23.423 1.00 83.50 85 GLN A CA 1
ATOM 684 C C . GLN A 1 85 ? 23.716 12.135 -22.325 1.00 83.50 85 GLN A C 1
ATOM 686 O O . GLN A 1 85 ? 23.725 10.933 -22.070 1.00 83.50 85 GLN A O 1
ATOM 691 N N . ALA A 1 86 ? 24.478 13.007 -21.657 1.00 86.62 86 ALA A N 1
ATOM 692 C CA . ALA A 1 86 ? 25.352 12.613 -20.550 1.00 86.62 86 ALA A CA 1
ATOM 693 C C . ALA A 1 86 ? 24.571 12.127 -19.315 1.00 86.62 86 ALA A C 1
ATOM 695 O O . ALA A 1 86 ? 25.082 11.311 -18.550 1.00 86.62 86 ALA A O 1
ATOM 696 N N . CYS A 1 87 ? 23.340 12.612 -19.127 1.00 88.31 87 CYS A N 1
ATOM 697 C CA . CYS A 1 87 ? 22.446 12.174 -18.053 1.00 88.31 87 CYS A CA 1
ATOM 698 C C . CYS A 1 87 ? 21.595 10.953 -18.429 1.00 88.31 87 CYS A C 1
ATOM 700 O O . CYS A 1 87 ? 21.054 10.295 -17.539 1.00 88.31 87 CYS A O 1
ATOM 702 N N . ALA A 1 88 ? 21.453 10.661 -19.725 1.00 90.06 88 ALA A N 1
ATOM 703 C CA . ALA A 1 88 ? 20.550 9.636 -20.223 1.00 90.06 88 ALA A CA 1
ATOM 704 C C . ALA A 1 88 ? 20.942 8.228 -19.748 1.00 90.06 88 ALA A C 1
ATOM 706 O O . ALA A 1 88 ? 22.117 7.861 -19.672 1.00 90.06 88 ALA A O 1
ATOM 707 N N . ALA A 1 89 ? 19.929 7.411 -19.473 1.00 93.00 89 ALA A N 1
ATOM 708 C CA . ALA A 1 89 ? 20.114 5.999 -19.191 1.00 93.00 89 ALA A CA 1
ATOM 709 C C . ALA A 1 89 ? 20.631 5.241 -20.429 1.00 93.00 89 ALA A C 1
ATOM 711 O O . ALA A 1 89 ? 20.113 5.405 -21.534 1.00 93.00 89 ALA A O 1
ATOM 712 N N . ASP A 1 90 ? 21.610 4.353 -20.233 1.00 92.94 90 ASP A N 1
ATOM 713 C CA . ASP A 1 90 ? 21.968 3.338 -21.230 1.00 92.94 90 ASP A CA 1
ATOM 714 C C . ASP A 1 90 ? 20.875 2.261 -21.323 1.00 92.94 90 ASP A C 1
ATOM 716 O O . ASP A 1 90 ? 20.879 1.277 -20.583 1.00 92.94 90 ASP A O 1
ATOM 720 N N . LEU A 1 91 ? 19.937 2.462 -22.250 1.00 92.75 91 LEU A N 1
ATOM 721 C CA . LEU A 1 91 ? 18.800 1.564 -22.464 1.00 92.75 91 LEU A CA 1
ATOM 722 C C . LEU A 1 91 ? 19.187 0.216 -23.091 1.00 92.75 91 LEU A C 1
ATOM 724 O O . LEU A 1 91 ? 18.319 -0.646 -23.204 1.00 92.75 91 LEU A O 1
ATOM 728 N N . SER A 1 92 ? 20.449 0.011 -23.497 1.00 93.19 92 SER A N 1
ATOM 729 C CA . SER A 1 92 ? 20.913 -1.309 -23.950 1.00 93.19 92 SER A CA 1
ATOM 730 C C . SER A 1 92 ? 21.015 -2.316 -22.799 1.00 93.19 92 SER A C 1
ATOM 732 O O . SER A 1 92 ? 20.997 -3.531 -23.017 1.00 93.19 92 SER A O 1
ATOM 734 N N . LEU A 1 93 ? 21.084 -1.824 -21.561 1.00 95.50 93 LEU A N 1
ATOM 735 C CA . LEU A 1 93 ? 21.060 -2.631 -20.351 1.00 95.50 93 LEU A CA 1
ATOM 736 C C . LEU A 1 93 ? 19.615 -2.975 -19.948 1.00 95.50 93 LEU A C 1
ATOM 738 O O . LEU A 1 93 ? 18.684 -2.247 -20.288 1.00 95.50 93 LEU A O 1
ATOM 742 N N . PRO A 1 94 ? 19.396 -4.068 -19.195 1.00 96.25 94 PRO A N 1
ATOM 743 C CA . PRO A 1 94 ? 18.103 -4.326 -18.578 1.00 96.25 94 PRO A CA 1
ATOM 744 C C . PRO A 1 94 ? 17.730 -3.190 -17.623 1.00 96.25 94 PRO A C 1
ATOM 746 O O . PRO A 1 94 ? 18.417 -2.961 -16.621 1.00 96.25 94 PRO A O 1
ATOM 749 N N . SER A 1 95 ? 16.607 -2.529 -17.888 1.00 97.06 95 SER A N 1
ATOM 750 C CA . SER A 1 95 ? 16.156 -1.370 -17.122 1.00 97.06 95 SER A CA 1
ATOM 751 C C . SER A 1 95 ? 14.736 -1.548 -16.598 1.00 97.06 95 SER A C 1
ATOM 753 O O . SER A 1 95 ? 13.879 -2.167 -17.227 1.00 97.06 95 SER A O 1
ATOM 755 N N . VAL A 1 96 ? 14.477 -0.984 -15.424 1.00 97.25 96 VAL A N 1
ATOM 756 C CA . VAL A 1 96 ? 13.144 -0.926 -14.827 1.00 97.25 96 VAL A CA 1
ATOM 757 C C . VAL A 1 96 ? 12.789 0.520 -14.560 1.00 97.25 96 VAL A C 1
ATOM 759 O O . VAL A 1 96 ? 13.488 1.208 -13.814 1.00 97.25 96 VAL A O 1
ATOM 762 N N . LEU A 1 97 ? 11.695 0.976 -15.164 1.00 96.50 97 LEU A N 1
ATOM 763 C CA . LEU A 1 97 ? 11.146 2.282 -14.846 1.00 96.50 97 LEU A CA 1
ATOM 764 C C . LEU A 1 97 ? 10.148 2.164 -13.701 1.00 96.50 97 LEU A C 1
ATOM 766 O O . LEU A 1 97 ? 9.224 1.361 -13.777 1.00 96.50 97 LEU A O 1
ATOM 770 N N . THR A 1 98 ? 10.330 2.951 -12.645 1.00 95.88 98 THR A N 1
ATOM 771 C CA . THR A 1 98 ? 9.491 2.882 -11.444 1.00 95.88 98 THR A CA 1
ATOM 772 C C . THR A 1 98 ? 8.641 4.134 -11.271 1.00 95.88 98 THR A C 1
ATOM 774 O O . THR A 1 98 ? 9.115 5.246 -11.471 1.00 95.88 98 THR A O 1
ATOM 777 N N . THR A 1 99 ? 7.394 3.942 -10.845 1.00 94.62 99 THR A N 1
ATOM 778 C CA . THR A 1 99 ? 6.525 5.003 -10.317 1.00 94.62 99 THR A CA 1
ATOM 779 C C . THR A 1 99 ? 5.957 4.584 -8.959 1.00 94.62 99 THR A C 1
ATOM 781 O O . THR A 1 99 ? 5.911 3.389 -8.633 1.00 94.62 99 THR A O 1
ATOM 784 N N . CYS A 1 100 ? 5.540 5.562 -8.154 1.00 95.00 100 CYS A N 1
ATOM 785 C CA . CYS A 1 100 ? 4.945 5.342 -6.841 1.00 95.00 100 CYS A CA 1
ATOM 786 C C . CYS A 1 100 ? 3.655 6.143 -6.672 1.00 95.00 100 CYS A C 1
ATOM 788 O O . CYS A 1 100 ? 3.687 7.366 -6.750 1.00 95.00 100 CYS A O 1
ATOM 790 N N . GLY A 1 101 ? 2.567 5.458 -6.333 1.00 93.62 101 GLY A N 1
ATOM 791 C CA . GLY A 1 101 ? 1.352 6.033 -5.770 1.00 93.62 101 GLY A CA 1
ATOM 792 C C . GLY A 1 101 ? 1.241 5.726 -4.277 1.00 93.62 101 GLY A C 1
ATOM 793 O O . GLY A 1 101 ? 1.688 4.681 -3.805 1.00 93.62 101 GLY A O 1
ATOM 794 N N . TYR A 1 102 ? 0.653 6.634 -3.514 1.00 91.62 102 TYR A N 1
ATOM 795 C CA . TYR A 1 102 ? 0.413 6.479 -2.085 1.00 91.62 102 TYR A CA 1
ATOM 796 C C . TYR A 1 102 ? -0.930 7.091 -1.720 1.00 91.62 102 TYR A C 1
ATOM 798 O O . TYR A 1 102 ? -1.299 8.160 -2.206 1.00 91.62 102 TYR A O 1
ATOM 806 N N . THR A 1 103 ? -1.655 6.429 -0.830 1.00 92.12 103 THR A N 1
ATOM 807 C CA . THR A 1 103 ? -2.901 6.961 -0.283 1.00 92.12 103 THR A CA 1
ATOM 808 C C . THR A 1 103 ? -2.769 7.197 1.209 1.00 92.12 103 THR A C 1
ATOM 810 O O . THR A 1 103 ? -2.046 6.479 1.890 1.00 92.12 103 THR A O 1
ATOM 813 N N . ASN A 1 104 ? -3.474 8.191 1.735 1.00 88.75 104 ASN A N 1
ATOM 814 C CA . ASN A 1 104 ? -3.585 8.421 3.169 1.00 88.75 104 ASN A CA 1
ATOM 815 C C . ASN A 1 104 ? -4.945 9.020 3.506 1.00 88.75 104 ASN A C 1
ATOM 817 O O . ASN A 1 104 ? -5.645 9.529 2.639 1.00 88.75 104 ASN A O 1
ATOM 821 N N . CYS A 1 105 ? -5.321 9.026 4.777 1.00 89.19 105 CYS A N 1
ATOM 822 C CA . CYS A 1 105 ? -6.463 9.833 5.182 1.00 89.19 105 CYS A CA 1
ATOM 823 C C . CYS A 1 105 ? -6.086 11.318 5.223 1.00 89.19 105 CYS A C 1
ATOM 825 O O . CYS A 1 105 ? -5.005 11.672 5.692 1.00 89.19 105 CYS A O 1
ATOM 827 N N . GLY A 1 106 ? -7.010 12.189 4.808 1.00 86.94 106 GLY A N 1
ATOM 828 C CA . GLY A 1 106 ? -6.886 13.645 4.956 1.00 86.94 106 GLY A CA 1
ATOM 829 C C . GLY A 1 106 ? -6.965 14.159 6.403 1.00 86.94 106 GLY A C 1
ATOM 830 O O . GLY A 1 106 ? -6.944 15.370 6.619 1.00 86.94 106 GLY A O 1
ATOM 831 N N . ASP A 1 107 ? -7.073 13.273 7.398 1.00 86.81 107 ASP A N 1
ATOM 832 C CA . ASP A 1 107 ? -7.021 13.646 8.811 1.00 86.81 107 ASP A CA 1
ATOM 833 C C . ASP A 1 107 ? -5.640 14.227 9.161 1.00 86.81 107 ASP A C 1
ATOM 835 O O . ASP A 1 107 ? -4.591 13.688 8.795 1.00 86.81 107 ASP A O 1
ATOM 839 N N . ARG A 1 108 ? -5.624 15.340 9.900 1.00 85.31 108 ARG A N 1
ATOM 840 C CA . ARG A 1 108 ? -4.396 16.073 10.226 1.00 85.31 108 ARG A CA 1
ATOM 841 C C . ARG A 1 108 ? -3.408 15.221 11.020 1.00 85.31 108 ARG A C 1
ATOM 843 O O . ARG A 1 108 ? -2.203 15.431 10.903 1.00 85.31 108 ARG A O 1
ATOM 850 N N . ILE A 1 109 ? -3.893 14.260 11.806 1.00 86.25 109 ILE A N 1
ATOM 851 C CA . ILE A 1 109 ? -3.017 13.373 12.583 1.00 86.25 109 ILE A CA 1
ATOM 852 C C . ILE A 1 109 ? -2.192 12.420 11.704 1.00 86.25 109 ILE A C 1
ATOM 854 O O . ILE A 1 109 ? -1.265 11.806 12.210 1.00 86.25 109 ILE A O 1
ATOM 858 N N . CYS A 1 110 ? -2.490 12.303 10.404 1.00 86.06 110 CYS A N 1
ATOM 859 C CA . CYS A 1 110 ? -1.779 11.429 9.465 1.00 86.06 110 CYS A CA 1
ATOM 860 C C . CYS A 1 110 ? -0.622 12.121 8.717 1.00 86.06 110 CYS A C 1
ATOM 862 O O . CYS A 1 110 ? -0.004 11.508 7.843 1.00 86.06 110 CYS A O 1
ATOM 864 N N . GLN A 1 111 ? -0.321 13.392 9.014 1.00 81.19 111 GLN A N 1
ATOM 865 C CA . GLN A 1 111 ? 0.712 14.156 8.298 1.00 81.19 111 GLN A CA 1
ATOM 866 C C . GLN A 1 111 ? 2.143 13.644 8.531 1.00 81.19 111 GLN A C 1
ATOM 868 O O . GLN A 1 111 ? 2.995 13.812 7.656 1.00 81.19 111 GLN A O 1
ATOM 873 N N . ASN A 1 112 ? 2.436 13.029 9.680 1.00 78.06 112 ASN A N 1
ATOM 874 C CA . ASN A 1 112 ? 3.778 12.507 9.958 1.00 78.06 112 ASN A CA 1
ATOM 875 C C . ASN A 1 112 ? 4.055 11.224 9.156 1.00 78.06 112 ASN A C 1
ATOM 877 O O . ASN A 1 112 ? 5.145 11.096 8.589 1.00 78.06 112 ASN A O 1
ATOM 881 N N . ALA A 1 113 ? 3.043 10.370 8.969 1.00 79.50 113 ALA A N 1
ATOM 882 C CA . ALA A 1 113 ? 3.144 9.172 8.138 1.00 79.50 113 ALA A CA 1
ATOM 883 C C . ALA A 1 113 ? 3.558 9.498 6.691 1.00 79.50 113 ALA A C 1
ATOM 885 O O . ALA A 1 113 ? 4.380 8.795 6.102 1.00 79.50 113 ALA A O 1
ATOM 886 N N . VAL A 1 114 ? 3.074 10.621 6.139 1.00 81.81 114 VAL A N 1
ATOM 887 C CA . VAL A 1 114 ? 3.471 11.104 4.801 1.00 81.81 114 VAL A CA 1
ATOM 888 C C . VAL A 1 114 ? 4.975 11.388 4.731 1.00 81.81 114 VAL A C 1
ATOM 890 O O . VAL A 1 114 ? 5.633 11.012 3.762 1.00 81.81 114 VAL A O 1
ATOM 893 N N . LYS A 1 115 ? 5.549 12.015 5.765 1.00 84.62 115 LYS A N 1
ATOM 894 C CA . LYS A 1 115 ? 6.984 12.342 5.804 1.00 84.62 115 LYS A CA 1
ATOM 895 C C . LYS A 1 115 ? 7.846 11.084 5.890 1.00 84.62 115 LYS A C 1
ATOM 897 O O . LYS A 1 115 ? 8.829 10.973 5.158 1.00 84.62 115 LYS A O 1
ATOM 902 N N . ALA A 1 116 ? 7.470 10.137 6.751 1.00 85.31 116 ALA A N 1
ATOM 903 C CA . ALA A 1 116 ? 8.189 8.872 6.905 1.00 85.31 116 ALA A CA 1
ATOM 904 C C . ALA A 1 116 ? 8.186 8.058 5.601 1.00 85.31 116 ALA A C 1
ATOM 906 O O . ALA A 1 116 ? 9.234 7.548 5.183 1.00 85.31 116 ALA A O 1
ATOM 907 N N . TYR A 1 117 ? 7.034 8.010 4.925 1.00 90.19 117 TYR A N 1
ATOM 908 C CA . TYR A 1 117 ? 6.892 7.391 3.613 1.00 90.19 117 TYR A CA 1
ATOM 909 C C . TYR A 1 117 ? 7.774 8.078 2.563 1.00 90.19 117 TYR A C 1
ATOM 911 O O . TYR A 1 117 ? 8.536 7.409 1.862 1.00 90.19 117 TYR A O 1
ATOM 919 N N . ALA A 1 118 ? 7.743 9.414 2.492 1.00 89.75 118 ALA A N 1
ATOM 920 C CA . ALA A 1 118 ? 8.549 10.175 1.542 1.00 89.75 118 ALA A CA 1
ATOM 921 C C . ALA A 1 118 ? 10.056 9.911 1.715 1.00 89.75 118 ALA A C 1
ATOM 923 O O . ALA A 1 118 ? 10.767 9.668 0.741 1.00 89.75 118 ALA A O 1
ATOM 924 N N . GLN A 1 119 ? 10.540 9.887 2.961 1.00 89.75 119 GLN A N 1
ATOM 925 C CA . GLN A 1 119 ? 11.956 9.676 3.287 1.00 89.75 119 GLN A CA 1
ATOM 926 C C . GLN A 1 119 ? 12.426 8.230 3.084 1.00 89.75 119 GLN A C 1
ATOM 928 O O . GLN A 1 119 ? 13.593 7.998 2.746 1.00 89.75 119 GLN A O 1
ATOM 933 N N . THR A 1 120 ? 11.542 7.251 3.283 1.00 91.50 120 THR A N 1
ATOM 934 C CA . THR A 1 120 ? 11.921 5.830 3.274 1.00 91.50 120 THR A CA 1
ATOM 935 C C . THR A 1 120 ? 11.612 5.159 1.941 1.00 91.50 120 THR A C 1
ATOM 937 O O . THR A 1 120 ? 12.451 4.443 1.400 1.00 91.50 120 THR A O 1
ATOM 940 N N . VAL A 1 121 ? 10.437 5.410 1.378 1.00 95.25 121 VAL A N 1
ATOM 941 C CA . VAL A 1 121 ? 9.931 4.687 0.212 1.00 95.25 121 VAL A CA 1
ATOM 942 C C . VAL A 1 121 ? 10.038 5.536 -1.054 1.00 95.25 121 VAL A C 1
ATOM 944 O O . VAL A 1 121 ? 10.739 5.153 -1.995 1.00 95.25 121 VAL A O 1
ATOM 947 N N . ALA A 1 122 ? 9.395 6.709 -1.077 1.00 94.56 122 ALA A N 1
ATOM 948 C CA . ALA A 1 122 ? 9.329 7.542 -2.282 1.00 94.56 122 ALA A CA 1
ATOM 949 C C . ALA A 1 122 ? 10.718 8.030 -2.720 1.00 94.56 122 ALA A C 1
ATOM 951 O O . ALA A 1 122 ? 11.047 7.990 -3.904 1.00 94.56 122 ALA A O 1
ATOM 952 N N . SER A 1 123 ? 11.580 8.380 -1.761 1.00 93.81 123 SER A N 1
ATOM 953 C CA . SER A 1 123 ? 12.971 8.774 -2.011 1.00 93.81 123 SER A CA 1
ATOM 954 C C . SER A 1 123 ? 13.789 7.735 -2.780 1.00 93.81 123 SER A C 1
ATOM 956 O O . SER A 1 123 ? 14.824 8.100 -3.329 1.00 93.81 123 SER A O 1
ATOM 958 N N . ARG A 1 124 ? 13.348 6.469 -2.841 1.00 95.00 124 ARG A N 1
ATOM 959 C CA . ARG A 1 124 ? 14.027 5.366 -3.540 1.00 95.00 124 ARG A CA 1
ATOM 960 C C . ARG A 1 124 ? 13.349 4.961 -4.846 1.00 95.00 124 ARG A C 1
ATOM 962 O O . ARG A 1 124 ? 14.051 4.589 -5.780 1.00 95.00 124 ARG A O 1
ATOM 969 N N . PHE A 1 125 ? 12.018 5.013 -4.908 1.00 96.44 125 PHE A N 1
ATOM 970 C CA . PHE A 1 125 ? 11.252 4.380 -5.991 1.00 96.44 125 PHE A CA 1
ATOM 971 C C . PHE A 1 125 ? 10.252 5.291 -6.705 1.00 96.44 125 PHE A C 1
ATOM 973 O O . PHE A 1 125 ? 9.745 4.898 -7.753 1.00 96.44 125 PHE A O 1
ATOM 980 N N . ALA A 1 126 ? 9.957 6.482 -6.179 1.00 95.19 126 ALA A N 1
ATOM 981 C CA . ALA A 1 126 ? 9.150 7.443 -6.921 1.00 95.19 126 ALA A CA 1
ATOM 982 C C . ALA A 1 126 ? 9.968 8.038 -8.071 1.00 95.19 126 ALA A C 1
ATOM 984 O O . ALA A 1 126 ? 11.207 8.077 -7.993 1.00 95.19 126 ALA A O 1
ATOM 985 N N . SER A 1 127 ? 9.264 8.534 -9.088 1.00 93.38 127 SER A N 1
ATOM 986 C CA . SER A 1 127 ? 9.857 9.395 -10.105 1.00 93.38 127 SER A CA 1
ATOM 987 C C . SER A 1 127 ? 10.505 10.610 -9.442 1.00 93.38 127 SER A C 1
ATOM 989 O O . SER A 1 127 ? 10.058 11.068 -8.389 1.00 93.38 127 SER A O 1
ATOM 991 N N . VAL A 1 128 ? 11.580 11.108 -10.033 1.00 93.56 128 VAL A N 1
ATOM 992 C CA . VAL A 1 128 ? 12.339 12.268 -9.581 1.00 93.56 128 VAL A CA 1
ATOM 993 C C . VAL A 1 128 ? 12.308 13.294 -10.701 1.00 93.56 128 VAL A C 1
ATOM 995 O O . VAL A 1 128 ? 12.609 12.956 -11.844 1.00 93.56 128 VAL A O 1
ATOM 998 N N . THR A 1 129 ? 11.912 14.517 -10.368 1.00 89.25 129 THR A N 1
ATOM 999 C CA . THR A 1 129 ? 11.881 15.636 -11.314 1.00 89.25 129 THR A CA 1
ATOM 1000 C C . THR A 1 129 ? 13.288 16.015 -11.759 1.00 89.25 129 THR A C 1
ATOM 1002 O O . THR A 1 129 ? 14.277 15.685 -11.102 1.00 89.25 129 THR A O 1
ATOM 1005 N N . GLU A 1 130 ? 13.386 16.805 -12.821 1.00 85.06 130 GLU A N 1
ATOM 1006 C CA . GLU A 1 130 ? 14.640 17.382 -13.305 1.00 85.06 130 GLU A CA 1
ATOM 1007 C C . GLU A 1 130 ? 15.377 18.246 -12.259 1.00 85.06 130 GLU A C 1
ATOM 1009 O O . GLU A 1 130 ? 16.578 18.490 -12.380 1.00 85.06 130 GLU A O 1
ATOM 1014 N N . TYR A 1 131 ? 14.676 18.680 -11.206 1.00 87.06 131 TYR A N 1
ATOM 1015 C CA . TYR A 1 131 ? 15.226 19.434 -10.074 1.00 87.06 131 TYR A CA 1
ATOM 1016 C C . TYR A 1 131 ? 15.604 18.559 -8.865 1.00 87.06 131 TYR A C 1
ATOM 1018 O O . TYR A 1 131 ? 16.051 19.085 -7.843 1.00 87.06 131 TYR A O 1
ATOM 1026 N N . GLY A 1 132 ? 15.440 17.235 -8.955 1.00 87.62 132 GLY A N 1
ATOM 1027 C CA . GLY A 1 132 ? 15.808 16.291 -7.897 1.00 87.62 132 GLY A CA 1
ATOM 1028 C C . GLY A 1 132 ? 14.727 16.051 -6.834 1.00 87.62 132 GLY A C 1
ATOM 1029 O O . GLY A 1 132 ? 15.025 15.483 -5.780 1.00 87.62 132 GLY A O 1
ATOM 1030 N N . GLU A 1 133 ? 13.479 16.464 -7.074 1.00 90.44 133 GLU A N 1
ATOM 1031 C CA . GLU A 1 133 ? 12.370 16.260 -6.136 1.00 90.44 133 GLU A CA 1
ATOM 1032 C C . GLU A 1 133 ? 11.656 14.930 -6.400 1.00 90.44 133 GLU A C 1
ATOM 1034 O O . GLU A 1 133 ? 11.283 14.624 -7.530 1.00 90.44 133 GLU A O 1
ATOM 1039 N N . ALA A 1 134 ? 11.430 14.132 -5.352 1.00 91.56 134 ALA A N 1
ATOM 1040 C CA . ALA A 1 134 ? 10.625 12.920 -5.467 1.00 91.56 134 ALA A CA 1
ATOM 1041 C C . ALA A 1 134 ? 9.148 13.277 -5.689 1.00 91.56 134 ALA A C 1
ATOM 1043 O O . ALA A 1 134 ? 8.551 13.990 -4.886 1.00 91.56 134 ALA A O 1
ATOM 1044 N N . LYS A 1 135 ? 8.549 12.704 -6.731 1.00 89.56 135 LYS A N 1
ATOM 1045 C CA . LYS A 1 135 ? 7.186 12.967 -7.198 1.00 89.56 135 LYS A CA 1
ATOM 1046 C C . LYS A 1 135 ? 6.320 11.704 -7.083 1.00 89.56 135 LYS A C 1
ATOM 1048 O O . LYS A 1 135 ? 6.021 11.070 -8.095 1.00 89.56 135 LYS A O 1
ATOM 1053 N N . PRO A 1 136 ? 5.967 11.256 -5.862 1.00 91.12 136 PRO A N 1
ATOM 1054 C CA . PRO A 1 136 ? 4.946 10.232 -5.708 1.00 91.12 136 PRO A CA 1
ATOM 1055 C C . PRO A 1 136 ? 3.569 10.820 -6.035 1.00 91.12 136 PRO A C 1
ATOM 1057 O O . PRO A 1 136 ? 3.284 11.970 -5.702 1.00 91.12 136 PRO A O 1
ATOM 1060 N N . GLU A 1 137 ? 2.692 10.012 -6.614 1.00 90.62 137 GLU A N 1
ATOM 1061 C CA . GLU A 1 137 ? 1.280 10.356 -6.723 1.00 90.62 137 GLU A CA 1
ATOM 1062 C C . GLU A 1 137 ? 0.627 10.198 -5.339 1.00 90.62 137 GLU A C 1
ATOM 1064 O O . GLU A 1 137 ? 0.694 9.122 -4.741 1.00 90.62 137 GLU A O 1
ATOM 1069 N N . VAL A 1 138 ? 0.030 11.261 -4.792 1.00 89.06 138 VAL A N 1
ATOM 1070 C CA . VAL A 1 138 ? -0.512 11.263 -3.422 1.00 89.06 138 VAL A CA 1
ATOM 1071 C C . VAL A 1 138 ? -2.013 11.510 -3.435 1.00 89.06 138 VAL A C 1
ATOM 1073 O O . VAL A 1 138 ? -2.475 12.572 -3.843 1.00 89.06 138 VAL A O 1
ATOM 1076 N N . PHE A 1 139 ? -2.769 10.563 -2.882 1.00 88.38 139 PHE A N 1
ATOM 1077 C CA . PHE A 1 139 ? -4.212 10.684 -2.694 1.00 88.38 139 PHE A CA 1
ATOM 1078 C C . PHE A 1 139 ? -4.551 10.783 -1.212 1.00 88.38 139 PHE A C 1
ATOM 1080 O O . PHE A 1 139 ? -4.019 10.037 -0.390 1.00 88.38 139 PHE A O 1
ATOM 1087 N N . CYS A 1 140 ? -5.495 11.660 -0.876 1.00 88.00 140 CYS A N 1
ATOM 1088 C CA . CYS A 1 140 ? -5.935 11.874 0.503 1.00 88.00 140 CYS A CA 1
ATOM 1089 C C . CYS A 1 140 ? -7.433 11.566 0.717 1.00 88.00 140 CYS A C 1
ATOM 1091 O O . CYS A 1 140 ? -8.158 12.441 1.203 1.00 88.00 140 CYS A O 1
ATOM 1093 N N . PRO A 1 141 ? -7.937 10.372 0.342 1.00 84.19 141 PRO A N 1
ATOM 1094 C CA . PRO A 1 141 ? -9.348 10.041 0.482 1.00 84.19 141 PRO A CA 1
ATOM 1095 C C . PRO A 1 141 ? -9.821 10.121 1.936 1.00 84.19 141 PRO A C 1
ATOM 1097 O O . PRO A 1 141 ? -9.115 9.753 2.879 1.00 84.19 141 PRO A O 1
ATOM 1100 N N . THR A 1 142 ? -11.065 10.548 2.138 1.00 78.75 142 THR A N 1
ATOM 1101 C CA . THR A 1 142 ? -11.666 10.554 3.480 1.00 78.75 142 THR A CA 1
ATOM 1102 C C . THR A 1 142 ? -11.862 9.107 3.949 1.00 78.75 142 THR A C 1
ATOM 1104 O O . THR A 1 142 ? -12.485 8.321 3.244 1.00 78.75 142 THR A O 1
ATOM 1107 N N . GLY A 1 143 ? -11.319 8.728 5.113 1.00 68.50 143 GLY A N 1
ATOM 1108 C CA . GLY A 1 143 ? -11.220 7.313 5.520 1.00 68.50 143 GLY A CA 1
ATOM 1109 C C . GLY A 1 143 ? -9.845 6.681 5.280 1.00 68.50 143 GLY A C 1
ATOM 1110 O O . GLY A 1 143 ? -9.549 5.618 5.826 1.00 68.50 143 GLY A O 1
ATOM 1111 N N . GLY A 1 144 ? -9.002 7.339 4.479 1.00 73.31 144 GLY A N 1
ATOM 1112 C CA . GLY A 1 144 ? -7.855 6.720 3.822 1.00 73.31 144 GLY A CA 1
ATOM 1113 C C . GLY A 1 144 ? -8.284 5.617 2.849 1.00 73.31 144 GLY A C 1
ATOM 1114 O O . GLY A 1 144 ? -9.462 5.530 2.478 1.00 73.31 144 GLY A O 1
ATOM 1115 N N . GLY A 1 145 ? -7.333 4.791 2.416 1.00 75.56 145 GLY A N 1
ATOM 1116 C CA . GLY A 1 145 ? -7.583 3.758 1.410 1.00 75.56 145 GLY A CA 1
ATOM 1117 C C . GLY A 1 145 ? -7.699 4.357 0.009 1.00 75.56 145 GLY A C 1
ATOM 1118 O O . GLY A 1 145 ? -6.932 5.240 -0.338 1.00 75.56 145 GLY A O 1
ATOM 1119 N N . THR A 1 146 ? -8.658 3.910 -0.803 1.00 59.44 146 THR A N 1
ATOM 1120 C CA . THR A 1 146 ? -8.885 4.455 -2.155 1.00 59.44 146 THR A CA 1
ATOM 1121 C C . THR A 1 146 ? -10.276 5.063 -2.269 1.00 59.44 146 THR A C 1
ATOM 1123 O O . THR A 1 146 ? -11.231 4.432 -1.834 1.00 59.44 146 THR A O 1
ATOM 1126 N N . ASP A 1 147 ? -10.427 6.223 -2.918 1.00 64.69 147 ASP A N 1
ATOM 1127 C CA . ASP A 1 147 ? -11.758 6.673 -3.371 1.00 64.69 147 ASP A CA 1
ATOM 1128 C C . ASP A 1 147 ? -12.324 5.742 -4.453 1.00 64.69 147 ASP A C 1
ATOM 1130 O O . ASP A 1 147 ? -13.527 5.502 -4.513 1.00 64.69 147 ASP A O 1
ATOM 1134 N N . SER A 1 148 ? -11.429 5.200 -5.286 1.00 78.94 148 SER A N 1
ATOM 1135 C CA . SER A 1 148 ? -11.689 4.217 -6.334 1.00 78.94 148 SER A CA 1
ATOM 1136 C C . SER A 1 148 ? -10.358 3.561 -6.719 1.00 78.94 148 SER A C 1
ATOM 1138 O O . SER A 1 148 ? -9.431 4.250 -7.150 1.00 78.94 148 SER A O 1
ATOM 1140 N N . GLY A 1 149 ? -10.245 2.237 -6.555 1.00 84.12 149 GLY A N 1
ATOM 1141 C CA . GLY A 1 149 ? -9.062 1.471 -6.977 1.00 84.12 149 GLY A CA 1
ATOM 1142 C C . GLY A 1 149 ? -8.693 1.690 -8.455 1.00 84.12 149 GLY A C 1
ATOM 1143 O O . GLY A 1 149 ? -7.525 1.947 -8.741 1.00 84.12 149 GLY A O 1
ATOM 1144 N N . PRO A 1 150 ? -9.670 1.686 -9.387 1.00 89.75 150 PRO A N 1
ATOM 1145 C CA . PRO A 1 150 ? -9.444 2.063 -10.781 1.00 89.75 150 PRO A CA 1
ATOM 1146 C C . PRO A 1 150 ? -8.869 3.462 -10.984 1.00 89.75 150 PRO A C 1
ATOM 1148 O O . PRO A 1 150 ? -7.919 3.620 -11.739 1.00 89.75 150 PRO A O 1
ATOM 1151 N N . THR A 1 151 ? -9.388 4.476 -10.288 1.00 89.25 151 THR A N 1
ATOM 1152 C CA . THR A 1 151 ? -8.878 5.850 -10.425 1.00 89.25 151 THR A CA 1
ATOM 1153 C C . THR A 1 151 ? -7.432 5.951 -9.958 1.00 89.25 151 THR A C 1
ATOM 1155 O O . THR A 1 151 ? -6.610 6.565 -10.633 1.00 89.25 151 THR A O 1
ATOM 1158 N N . LEU A 1 152 ? -7.110 5.316 -8.830 1.00 89.75 152 LEU A N 1
ATOM 1159 C CA . LEU A 1 152 ? -5.749 5.282 -8.309 1.00 89.75 152 LEU A CA 1
ATOM 1160 C C . LEU A 1 152 ? -4.788 4.592 -9.285 1.00 89.75 152 LEU A C 1
ATOM 1162 O O . LEU A 1 152 ? -3.717 5.130 -9.569 1.00 89.75 152 LEU A O 1
ATOM 1166 N N . ALA A 1 153 ? -5.176 3.427 -9.810 1.00 93.19 153 ALA A N 1
ATOM 1167 C CA . ALA A 1 153 ? -4.388 2.698 -10.798 1.00 93.19 153 ALA A CA 1
ATOM 1168 C C . ALA A 1 153 ? -4.150 3.553 -12.052 1.00 93.19 153 ALA A C 1
ATOM 1170 O O . ALA A 1 153 ? -3.000 3.764 -12.434 1.00 93.19 153 ALA A O 1
ATOM 1171 N N . HIS A 1 154 ? -5.223 4.111 -12.616 1.00 94.00 154 HIS A N 1
ATOM 1172 C CA . HIS A 1 154 ? -5.182 4.911 -13.833 1.00 94.00 154 HIS A CA 1
ATOM 1173 C C . HIS A 1 154 ? -4.269 6.126 -13.713 1.00 94.00 154 HIS A C 1
ATOM 1175 O O . HIS A 1 154 ? -3.357 6.297 -14.513 1.00 94.00 154 HIS A O 1
ATOM 1181 N N . VAL A 1 155 ? -4.472 6.958 -12.688 1.00 91.00 155 VAL A N 1
ATOM 1182 C CA . VAL A 1 155 ? -3.684 8.185 -12.514 1.00 91.00 155 VAL A CA 1
ATOM 1183 C C . VAL A 1 155 ? -2.210 7.856 -12.260 1.00 91.00 155 VAL A C 1
ATOM 1185 O O . VAL A 1 155 ? -1.335 8.467 -12.870 1.00 91.00 155 VAL A O 1
ATOM 1188 N N . THR A 1 156 ? -1.916 6.844 -11.434 1.00 92.75 156 THR A N 1
ATOM 1189 C CA . THR A 1 156 ? -0.523 6.444 -11.156 1.00 92.75 156 THR A CA 1
ATOM 1190 C C . THR A 1 156 ? 0.192 5.953 -12.420 1.00 92.75 156 THR A C 1
ATOM 1192 O O . THR A 1 156 ? 1.368 6.258 -12.624 1.00 92.75 156 THR A O 1
ATOM 1195 N N . VAL A 1 157 ? -0.502 5.194 -13.275 1.00 93.38 157 VAL A N 1
ATOM 1196 C CA . VAL A 1 157 ? 0.049 4.672 -14.537 1.00 93.38 157 VAL A CA 1
ATOM 1197 C C . VAL A 1 157 ? 0.160 5.775 -15.590 1.00 93.38 157 VAL A C 1
ATOM 1199 O O . VAL A 1 157 ? 1.187 5.874 -16.257 1.00 93.38 157 VAL A O 1
ATOM 1202 N N . ALA A 1 158 ? -0.846 6.642 -15.710 1.00 89.31 158 ALA A N 1
ATOM 1203 C CA . ALA A 1 158 ? -0.855 7.757 -16.654 1.00 89.31 158 ALA A CA 1
ATOM 1204 C C . ALA A 1 158 ? 0.284 8.755 -16.392 1.00 89.31 158 ALA A C 1
ATOM 1206 O O . ALA A 1 158 ? 0.868 9.281 -17.335 1.00 89.31 158 ALA A O 1
ATOM 1207 N N . HIS A 1 159 ? 0.643 8.980 -15.125 1.00 85.56 159 HIS A N 1
ATOM 1208 C CA . HIS A 1 159 ? 1.760 9.847 -14.738 1.00 85.56 159 HIS A CA 1
ATOM 1209 C C . HIS A 1 159 ? 3.126 9.142 -14.738 1.00 85.56 159 HIS A C 1
ATOM 1211 O O . HIS A 1 159 ? 4.116 9.734 -14.309 1.00 85.56 159 HIS A O 1
ATOM 1217 N N . GLN A 1 160 ? 3.206 7.889 -15.198 1.00 88.31 160 GLN A N 1
ATOM 1218 C CA . GLN A 1 160 ? 4.463 7.152 -15.246 1.00 88.31 160 GLN A CA 1
ATOM 1219 C C . GLN A 1 160 ? 5.412 7.729 -16.306 1.00 88.31 160 GLN A C 1
ATOM 1221 O O . GLN A 1 160 ? 6.455 8.263 -15.945 1.00 88.31 160 GLN A O 1
ATOM 1226 N N . ILE A 1 161 ? 5.066 7.590 -17.591 1.00 88.94 161 ILE A N 1
ATOM 1227 C CA . ILE A 1 161 ? 5.782 8.139 -18.755 1.00 88.94 161 ILE A CA 1
ATOM 1228 C C . ILE A 1 161 ? 4.886 8.100 -19.999 1.00 88.94 161 ILE A C 1
ATOM 1230 O O . ILE A 1 161 ? 4.021 7.233 -20.136 1.00 88.94 161 ILE A O 1
ATOM 1234 N N . ASP A 1 162 ? 5.187 8.958 -20.972 1.00 88.31 162 ASP A N 1
ATOM 1235 C CA . ASP A 1 162 ? 4.525 8.925 -22.272 1.00 88.31 162 ASP A CA 1
ATOM 1236 C C . ASP A 1 162 ? 4.922 7.699 -23.111 1.00 88.31 162 ASP A C 1
ATOM 1238 O O . ASP A 1 162 ? 6.064 7.219 -23.096 1.00 88.31 162 ASP A O 1
ATOM 1242 N N . LYS A 1 163 ? 3.986 7.243 -23.952 1.00 88.00 163 LYS A N 1
ATOM 1243 C CA . LYS A 1 163 ? 4.155 6.084 -24.845 1.00 88.00 163 LYS A CA 1
ATOM 1244 C C . LYS A 1 163 ? 5.440 6.114 -25.699 1.00 88.00 163 LYS A C 1
ATOM 1246 O O . LYS A 1 163 ? 6.086 5.071 -25.798 1.00 88.00 163 LYS A O 1
ATOM 1251 N N . PRO A 1 164 ? 5.876 7.245 -26.298 1.00 88.56 164 PRO A N 1
ATOM 1252 C CA . PRO A 1 164 ? 7.114 7.270 -27.080 1.00 88.56 164 PRO A CA 1
ATOM 1253 C C . PRO A 1 164 ? 8.373 6.986 -26.253 1.00 88.56 164 PRO A C 1
ATOM 1255 O O . PRO A 1 164 ? 9.309 6.377 -26.766 1.00 88.56 164 PRO A O 1
ATOM 1258 N N . ILE A 1 165 ? 8.405 7.410 -24.988 1.00 88.06 165 ILE A N 1
ATOM 1259 C CA . ILE A 1 165 ? 9.516 7.142 -24.063 1.00 88.06 165 ILE A CA 1
ATOM 1260 C C . ILE A 1 165 ? 9.463 5.677 -23.620 1.00 88.06 165 ILE A C 1
ATOM 1262 O O . ILE A 1 165 ? 10.479 4.983 -23.647 1.00 88.06 165 ILE A O 1
ATOM 1266 N N . ARG A 1 166 ? 8.265 5.169 -23.309 1.00 90.88 166 ARG A N 1
ATOM 1267 C CA . ARG A 1 166 ? 8.046 3.758 -22.948 1.00 90.88 166 ARG A CA 1
ATOM 1268 C C . ARG A 1 166 ? 8.533 2.803 -24.038 1.00 90.88 166 ARG A C 1
ATOM 1270 O O . ARG A 1 166 ? 9.276 1.868 -23.754 1.00 90.88 166 ARG A O 1
ATOM 1277 N N . ASN A 1 167 ? 8.203 3.096 -25.295 1.00 90.81 167 ASN A N 1
ATOM 1278 C CA . ASN A 1 167 ? 8.659 2.307 -26.440 1.00 90.81 167 ASN A CA 1
ATOM 1279 C C . ASN A 1 167 ? 10.189 2.301 -26.581 1.00 90.81 167 ASN A C 1
ATOM 1281 O O . ASN A 1 167 ? 10.754 1.286 -26.977 1.00 90.81 167 ASN A O 1
ATOM 1285 N N . GLN A 1 168 ? 10.875 3.399 -26.248 1.00 89.88 168 GLN A N 1
ATOM 1286 C CA . GLN A 1 168 ? 12.342 3.444 -26.288 1.00 89.88 168 GLN A CA 1
ATOM 1287 C C . GLN A 1 168 ? 12.965 2.512 -25.248 1.00 89.88 168 GLN A C 1
ATOM 1289 O O . GLN A 1 168 ? 13.892 1.777 -25.576 1.00 89.88 168 GLN A O 1
ATOM 1294 N N . ILE A 1 169 ? 12.411 2.474 -24.033 1.00 91.94 169 ILE A N 1
ATOM 1295 C CA . ILE A 1 169 ? 12.847 1.546 -22.978 1.00 91.94 169 ILE A CA 1
ATOM 1296 C C . ILE A 1 169 ? 12.660 0.092 -23.430 1.00 91.94 169 ILE A C 1
ATOM 1298 O O . ILE A 1 169 ? 13.560 -0.731 -23.266 1.00 91.94 169 ILE A O 1
ATOM 1302 N N . TYR A 1 170 ? 11.513 -0.225 -24.034 1.00 94.31 170 TYR A N 1
ATOM 1303 C CA . TYR A 1 170 ? 11.203 -1.583 -24.493 1.00 94.31 170 TYR A CA 1
ATOM 1304 C C . TYR A 1 170 ? 12.062 -2.037 -25.670 1.00 94.31 170 TYR A C 1
ATOM 1306 O O . TYR A 1 170 ? 12.460 -3.201 -25.723 1.00 94.31 170 TYR A O 1
ATOM 1314 N N . ASN A 1 171 ? 12.373 -1.119 -26.583 1.00 93.00 171 ASN A N 1
ATOM 1315 C CA . ASN A 1 171 ? 13.242 -1.390 -27.723 1.00 93.00 171 ASN A CA 1
ATOM 1316 C C . ASN A 1 171 ? 14.723 -1.462 -27.339 1.00 93.00 171 ASN A C 1
ATOM 1318 O O . ASN A 1 171 ? 15.488 -2.125 -28.034 1.00 93.00 171 ASN A O 1
ATOM 1322 N N . GLY A 1 172 ? 15.127 -0.794 -26.255 1.00 92.88 172 GLY A N 1
ATOM 1323 C CA . GLY A 1 172 ? 16.506 -0.812 -25.776 1.00 92.88 172 GLY A CA 1
ATOM 1324 C C . GLY A 1 172 ? 16.942 -2.191 -25.282 1.00 92.88 172 GLY A C 1
ATOM 1325 O O . GLY A 1 172 ? 18.045 -2.635 -25.600 1.00 92.88 172 GLY A O 1
ATOM 1326 N N . ASN A 1 173 ? 16.067 -2.898 -24.556 1.00 95.75 173 ASN A N 1
ATOM 1327 C CA . ASN A 1 173 ? 16.388 -4.222 -24.032 1.00 95.75 173 ASN A CA 1
ATOM 1328 C C . ASN A 1 173 ? 15.133 -5.115 -23.842 1.00 95.75 173 ASN A C 1
ATOM 1330 O O . ASN A 1 173 ? 14.121 -4.665 -23.291 1.00 95.75 173 ASN A O 1
ATOM 1334 N N . PRO A 1 174 ? 15.176 -6.403 -24.247 1.00 96.00 174 PRO A N 1
ATOM 1335 C CA . PRO A 1 174 ? 14.038 -7.325 -24.142 1.00 96.00 174 PRO A CA 1
ATOM 1336 C C . PRO A 1 174 ? 13.655 -7.694 -22.703 1.00 96.00 174 PRO A C 1
ATOM 1338 O O . PRO A 1 174 ? 12.548 -8.178 -22.489 1.00 96.00 174 PRO A O 1
ATOM 1341 N N . HIS A 1 175 ? 14.524 -7.464 -21.715 1.00 96.50 175 HIS A N 1
ATOM 1342 C CA . HIS A 1 175 ? 14.228 -7.676 -20.292 1.00 96.50 175 HIS A CA 1
ATOM 1343 C C . HIS A 1 175 ? 13.625 -6.443 -19.616 1.00 96.50 175 HIS A C 1
ATOM 1345 O O . HIS A 1 175 ? 13.154 -6.551 -18.483 1.00 96.50 175 HIS A O 1
ATOM 1351 N N . SER A 1 176 ? 13.641 -5.280 -20.275 1.00 97.25 176 SER A N 1
ATOM 1352 C CA . SER A 1 176 ? 13.164 -4.031 -19.683 1.00 97.25 176 SER A CA 1
ATOM 1353 C C . SER A 1 176 ? 11.648 -3.996 -19.530 1.00 97.25 176 SER A C 1
ATOM 1355 O O . SER A 1 176 ? 10.901 -4.409 -20.425 1.00 97.25 176 SER A O 1
ATOM 1357 N N . TYR A 1 177 ? 11.202 -3.464 -18.393 1.00 96.94 177 TYR A N 1
ATOM 1358 C CA . TYR A 1 177 ? 9.803 -3.471 -17.975 1.00 96.94 177 TYR A CA 1
ATOM 1359 C C . TYR A 1 177 ? 9.467 -2.228 -17.135 1.00 96.94 177 TYR A C 1
ATOM 1361 O O . TYR A 1 177 ? 10.356 -1.473 -16.729 1.00 96.94 177 TYR A O 1
ATOM 1369 N N . VAL A 1 178 ? 8.178 -1.995 -16.881 1.00 96.88 178 VAL A N 1
ATOM 1370 C CA . VAL A 1 178 ? 7.724 -0.903 -16.009 1.00 96.88 178 VAL A CA 1
ATOM 1371 C C . VAL A 1 178 ? 7.165 -1.446 -14.698 1.00 96.88 178 VAL A C 1
ATOM 1373 O O . VAL A 1 178 ? 6.435 -2.435 -14.683 1.00 96.88 178 VAL A O 1
ATOM 1376 N N . LEU A 1 179 ? 7.502 -0.790 -13.591 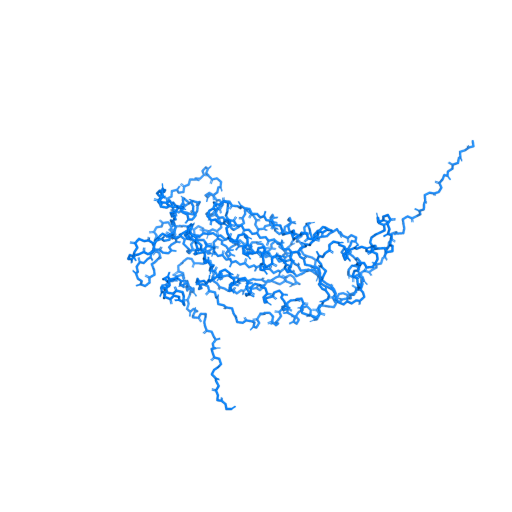1.00 97.81 179 LEU A N 1
ATOM 1377 C CA . LEU A 1 179 ? 7.078 -1.134 -12.241 1.00 97.81 179 LEU A CA 1
ATOM 1378 C C . LEU A 1 179 ? 6.194 -0.021 -11.668 1.00 97.81 179 LEU A C 1
ATOM 1380 O O . LEU A 1 179 ? 6.636 1.109 -11.459 1.00 97.81 179 LEU A O 1
ATOM 1384 N N . VAL A 1 180 ? 4.945 -0.361 -11.377 1.00 97.62 180 VAL A N 1
ATOM 1385 C CA . VAL A 1 180 ? 3.968 0.531 -10.752 1.00 97.62 180 VAL A CA 1
ATOM 1386 C C . VAL A 1 180 ? 3.795 0.103 -9.305 1.00 97.62 180 VAL A C 1
ATOM 1388 O O . VAL A 1 180 ? 3.246 -0.964 -9.030 1.00 97.62 180 VAL A O 1
ATOM 1391 N N . ASN A 1 181 ? 4.285 0.920 -8.377 1.00 97.56 181 ASN A N 1
ATOM 1392 C CA . ASN A 1 181 ? 4.162 0.659 -6.947 1.00 97.56 181 ASN A CA 1
ATOM 1393 C C . ASN A 1 181 ? 3.042 1.512 -6.362 1.00 97.56 181 ASN A C 1
ATOM 1395 O O . ASN A 1 181 ? 3.046 2.721 -6.565 1.00 97.56 181 ASN A O 1
ATOM 1399 N N . ILE A 1 182 ? 2.111 0.920 -5.620 1.00 97.25 182 ILE A N 1
ATOM 1400 C CA . ILE A 1 182 ? 1.015 1.660 -4.988 1.00 97.25 182 ILE A CA 1
ATOM 1401 C C . ILE A 1 182 ? 0.861 1.222 -3.531 1.00 97.25 182 ILE A C 1
ATOM 1403 O O . ILE A 1 182 ? 0.709 0.042 -3.241 1.00 97.25 182 ILE A O 1
ATOM 1407 N N . ASP A 1 183 ? 0.855 2.166 -2.600 1.00 96.25 183 ASP A N 1
ATOM 1408 C CA . ASP A 1 183 ? 0.688 1.877 -1.176 1.00 96.25 183 ASP A CA 1
ATOM 1409 C C . ASP A 1 183 ? -0.643 2.423 -0.656 1.00 96.25 183 ASP A C 1
ATOM 1411 O O . ASP A 1 183 ? -0.902 3.632 -0.639 1.00 96.25 183 ASP A O 1
ATOM 1415 N N . ILE A 1 184 ? -1.515 1.505 -0.247 1.00 95.88 184 ILE A N 1
ATOM 1416 C CA . ILE A 1 184 ? -2.849 1.799 0.258 1.00 95.88 184 ILE A CA 1
ATOM 1417 C C . ILE A 1 184 ? -2.791 1.970 1.773 1.00 95.88 184 ILE A C 1
ATOM 1419 O O . ILE A 1 184 ? -2.740 0.969 2.487 1.00 95.88 184 ILE A O 1
ATOM 1423 N N . ASN A 1 185 ? -2.861 3.203 2.285 1.00 93.38 185 ASN A N 1
ATOM 1424 C CA . ASN A 1 185 ? -2.936 3.435 3.724 1.00 93.38 185 ASN A CA 1
ATOM 1425 C C . ASN A 1 185 ? -4.299 3.997 4.127 1.00 93.38 185 ASN A C 1
ATOM 1427 O O . ASN A 1 185 ? -4.739 5.063 3.689 1.00 93.38 185 ASN A O 1
ATOM 1431 N N . THR A 1 186 ? -4.954 3.286 5.037 1.00 94.38 186 THR A N 1
ATOM 1432 C CA . THR A 1 186 ? -6.032 3.828 5.872 1.00 94.38 186 THR A CA 1
ATOM 1433 C C . THR A 1 186 ? -5.457 4.297 7.207 1.00 94.38 186 THR A C 1
ATOM 1435 O O . THR A 1 186 ? -4.244 4.240 7.431 1.00 94.38 186 THR A O 1
ATOM 1438 N N . HIS A 1 187 ? -6.301 4.778 8.119 1.00 93.56 187 HIS A N 1
ATOM 1439 C CA . HIS A 1 187 ? -5.855 5.032 9.486 1.00 93.56 187 HIS A CA 1
ATOM 1440 C C . HIS A 1 187 ? -6.906 4.669 10.527 1.00 93.56 187 HIS A C 1
ATOM 1442 O O . HIS A 1 187 ? -8.109 4.673 10.263 1.00 93.56 187 HIS A O 1
ATOM 1448 N N . CYS A 1 188 ? -6.426 4.402 11.734 1.00 94.62 188 CYS A N 1
ATOM 1449 C CA . CYS A 1 188 ? -7.229 4.240 12.927 1.00 94.62 188 CYS A CA 1
ATOM 1450 C C . CYS A 1 188 ? -6.482 4.904 14.081 1.00 94.62 188 CYS A C 1
ATOM 1452 O O . CYS A 1 188 ? -5.394 4.482 14.461 1.00 94.62 188 CYS A O 1
ATOM 1454 N N . GLY A 1 189 ? -7.062 5.966 14.621 1.00 93.06 189 GLY A N 1
ATOM 1455 C CA . GLY A 1 189 ? -6.519 6.625 15.789 1.00 93.06 189 GLY A CA 1
ATOM 1456 C C . GLY A 1 189 ? -6.669 5.748 17.024 1.00 93.06 189 GLY A C 1
ATOM 1457 O O . GLY A 1 189 ? -7.634 4.984 17.143 1.00 93.06 189 GLY A O 1
ATOM 1458 N N . HIS A 1 190 ? -5.737 5.887 17.959 1.00 90.31 190 HIS A N 1
ATOM 1459 C CA . HIS A 1 190 ? -5.885 5.319 19.292 1.00 90.31 190 HIS A CA 1
ATOM 1460 C C . HIS A 1 190 ? -5.734 6.375 20.397 1.00 90.31 190 HIS A C 1
ATOM 1462 O O . HIS A 1 190 ? -5.052 7.395 20.253 1.00 90.31 190 HIS A O 1
ATOM 1468 N N . TYR A 1 191 ? -6.430 6.142 21.505 1.00 88.38 191 TYR A N 1
ATOM 1469 C CA . TYR A 1 191 ? -6.383 6.980 22.690 1.00 88.38 191 TYR A CA 1
ATOM 1470 C C . TYR A 1 191 ? -6.055 6.115 23.897 1.00 88.38 191 TYR A C 1
ATOM 1472 O O . TYR A 1 191 ? -6.774 5.157 24.190 1.00 88.38 191 TYR A O 1
ATOM 1480 N N . ASP A 1 192 ? -4.962 6.461 24.567 1.00 82.38 192 ASP A N 1
ATOM 1481 C CA . ASP A 1 192 ? -4.515 5.807 25.785 1.00 82.38 192 ASP A CA 1
ATOM 1482 C C . ASP A 1 192 ? -5.065 6.564 26.999 1.00 82.38 192 ASP A C 1
ATOM 1484 O O . ASP A 1 192 ? -4.779 7.750 27.188 1.00 82.38 192 ASP A O 1
ATOM 1488 N N . SER A 1 193 ? -5.885 5.885 27.803 1.00 73.00 193 SER A N 1
ATOM 1489 C CA . SER A 1 193 ? -6.406 6.408 29.069 1.00 73.00 193 SER A CA 1
ATOM 1490 C C . SER A 1 193 ? -5.718 5.785 30.293 1.00 73.00 193 SER A C 1
ATOM 1492 O O . SER A 1 193 ? -6.325 5.719 31.361 1.00 73.00 193 SER A O 1
ATOM 1494 N N . GLY A 1 194 ? -4.488 5.282 30.140 1.00 73.06 194 GLY A N 1
ATOM 1495 C CA . GLY A 1 194 ? -3.704 4.597 31.170 1.00 73.06 194 GLY A CA 1
ATOM 1496 C C . GLY A 1 194 ? -3.945 3.089 31.162 1.00 73.06 194 GLY A C 1
ATOM 1497 O O . GLY A 1 194 ? -3.091 2.315 30.740 1.00 73.06 194 GLY A O 1
ATOM 1498 N N . ASP A 1 195 ? -5.130 2.660 31.594 1.00 70.75 195 ASP A N 1
ATOM 1499 C CA . ASP A 1 195 ? -5.423 1.227 31.760 1.00 70.75 195 ASP A CA 1
ATOM 1500 C C . ASP A 1 195 ? -5.925 0.556 30.471 1.00 70.75 195 ASP A C 1
ATOM 1502 O O . ASP A 1 195 ? -5.958 -0.673 30.359 1.00 70.75 195 ASP A O 1
ATOM 1506 N N . LYS A 1 196 ? -6.335 1.354 29.476 1.00 75.31 196 LYS A N 1
ATOM 1507 C CA . LYS A 1 196 ? -6.989 0.862 28.262 1.00 75.31 196 LYS A CA 1
ATOM 1508 C C . LYS A 1 196 ? -6.643 1.704 27.040 1.00 75.31 196 LYS A C 1
ATOM 1510 O O . LYS A 1 196 ? -6.726 2.929 27.071 1.00 75.31 196 LYS A O 1
ATOM 1515 N N . ILE A 1 197 ? -6.367 1.017 25.932 1.00 85.25 197 ILE A N 1
ATOM 1516 C CA . ILE A 1 197 ? -6.266 1.633 24.608 1.00 85.25 197 ILE A CA 1
ATOM 1517 C C . ILE A 1 197 ? -7.641 1.582 23.946 1.00 85.25 197 ILE A C 1
ATOM 1519 O O . ILE A 1 197 ? -8.249 0.513 23.827 1.00 85.25 197 ILE A O 1
ATOM 1523 N N . THR A 1 198 ? -8.129 2.736 23.503 1.00 90.06 198 THR A N 1
ATOM 1524 C CA . THR A 1 198 ? -9.357 2.852 22.711 1.00 90.06 198 THR A CA 1
ATOM 1525 C C . THR A 1 198 ? -9.000 3.116 21.256 1.00 90.06 198 THR A C 1
ATOM 1527 O O . THR A 1 198 ? -8.507 4.198 20.945 1.00 90.06 198 THR A O 1
ATOM 1530 N N . PHE A 1 199 ? -9.273 2.163 20.365 1.00 94.06 199 PHE A N 1
ATOM 1531 C CA . PHE A 1 199 ? -9.140 2.366 18.921 1.00 94.06 199 PHE A CA 1
ATOM 1532 C C . PHE A 1 199 ? -10.361 3.100 18.360 1.00 94.06 199 PHE A C 1
ATOM 1534 O O . PHE A 1 199 ? -11.457 3.035 18.919 1.00 94.06 199 PHE A O 1
ATOM 1541 N N . GLY A 1 200 ? -10.176 3.821 17.256 1.00 94.50 200 GLY A N 1
ATOM 1542 C CA . GLY A 1 200 ? -11.206 4.675 16.667 1.00 94.50 200 GLY A CA 1
ATOM 1543 C C . GLY A 1 200 ? -11.283 6.068 17.298 1.00 94.50 200 GLY A C 1
ATOM 1544 O O . GLY A 1 200 ? -12.205 6.824 16.996 1.00 94.50 200 GLY A O 1
ATOM 1545 N N . LYS A 1 201 ? -10.350 6.436 18.182 1.00 93.81 201 LYS A N 1
ATOM 1546 C CA . LYS A 1 201 ? -10.296 7.764 18.805 1.00 93.81 201 LYS A CA 1
ATOM 1547 C C . LYS A 1 201 ? -8.871 8.265 18.900 1.00 93.81 201 LYS A C 1
ATOM 1549 O O . LYS A 1 201 ? -7.985 7.478 19.164 1.00 93.81 201 LYS A O 1
ATOM 1554 N N . ALA A 1 202 ? -8.659 9.567 18.773 1.00 92.00 202 ALA A N 1
ATOM 1555 C CA . ALA A 1 202 ? -7.372 10.195 19.044 1.00 92.00 202 ALA A CA 1
ATOM 1556 C C . ALA A 1 202 ? -7.573 11.536 19.755 1.00 92.00 202 ALA A C 1
ATOM 1558 O O . ALA A 1 202 ? -8.563 12.238 19.526 1.00 92.00 202 ALA A O 1
ATOM 1559 N N . GLN A 1 203 ? -6.621 11.899 20.614 1.00 89.75 203 GLN A N 1
ATOM 1560 C CA . GLN A 1 203 ? -6.551 13.224 21.222 1.00 89.75 203 GLN A CA 1
ATOM 1561 C C . GLN A 1 203 ?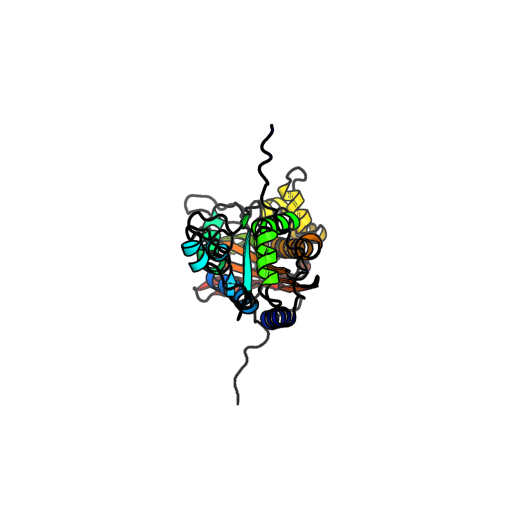 -5.429 14.016 20.552 1.00 89.75 203 GLN A C 1
ATOM 1563 O O . GLN A 1 203 ? -4.259 13.683 20.700 1.00 89.75 203 GLN A O 1
ATOM 1568 N N . GLU A 1 204 ? -5.789 15.068 19.812 1.00 84.62 204 GLU A N 1
ATOM 1569 C CA . GLU A 1 204 ? -4.832 15.854 19.021 1.00 84.62 204 GLU A CA 1
ATOM 1570 C C . GLU A 1 204 ? -3.745 16.547 19.851 1.00 84.62 204 GLU A C 1
ATOM 1572 O O . GLU A 1 204 ? -2.628 16.767 19.394 1.00 84.62 204 GLU A O 1
ATOM 1577 N N . SER A 1 205 ? -4.101 16.977 21.056 1.00 85.38 205 SER A N 1
ATOM 1578 C CA . SER A 1 205 ? -3.186 17.581 22.018 1.00 85.38 205 SER A CA 1
ATOM 1579 C C . SER A 1 205 ? -3.846 17.584 23.390 1.00 85.38 205 SER A C 1
ATOM 1581 O O . SER A 1 205 ? -5.069 17.485 23.487 1.00 85.38 205 SER A O 1
ATOM 1583 N N . LYS A 1 206 ? -3.064 17.837 24.442 1.00 85.94 206 LYS A N 1
ATOM 1584 C CA . LYS A 1 206 ? -3.572 18.001 25.816 1.00 85.94 206 LYS A CA 1
ATOM 1585 C C . LYS A 1 206 ? -4.640 19.097 25.992 1.00 85.94 206 LYS A C 1
ATOM 1587 O O . LYS A 1 206 ? -5.252 19.173 27.047 1.00 85.94 206 LYS A O 1
ATOM 1592 N N . PHE A 1 207 ? -4.832 19.960 24.992 1.00 89.25 207 PHE A N 1
ATOM 1593 C CA . PHE A 1 207 ? -5.793 21.068 25.005 1.00 89.25 207 PHE A CA 1
ATOM 1594 C C . PHE A 1 207 ? -7.083 20.779 24.221 1.00 89.25 207 PHE A C 1
ATOM 1596 O O . PHE A 1 207 ? -7.928 21.663 24.095 1.00 89.25 207 PHE A O 1
ATOM 1603 N N . ARG A 1 208 ? -7.220 19.591 23.622 1.00 88.50 208 ARG A N 1
ATOM 1604 C CA . ARG A 1 208 ? -8.389 19.195 22.825 1.00 88.50 208 ARG A CA 1
ATOM 1605 C C . ARG A 1 208 ? -9.010 17.935 23.401 1.00 88.50 208 ARG A C 1
ATOM 1607 O O . ARG A 1 208 ? -8.295 17.098 23.940 1.00 88.50 208 ARG A O 1
ATOM 1614 N N . ASP A 1 209 ? -10.312 17.767 23.227 1.00 90.44 209 ASP A N 1
ATOM 1615 C CA . ASP A 1 209 ? -10.978 16.510 23.568 1.00 90.44 209 ASP A CA 1
ATOM 1616 C C . ASP A 1 209 ? -10.566 15.390 22.609 1.00 90.44 209 ASP A C 1
ATOM 1618 O O . ASP A 1 209 ? -10.275 15.634 21.432 1.00 90.44 209 ASP A O 1
ATOM 1622 N N . ALA A 1 210 ? -10.583 14.151 23.100 1.00 91.19 210 ALA A N 1
ATOM 1623 C CA . ALA A 1 210 ? -10.448 12.979 22.247 1.00 91.19 210 ALA A CA 1
ATOM 1624 C C . ALA A 1 210 ? -11.667 12.859 21.317 1.00 91.19 210 ALA A C 1
ATOM 1626 O O . ALA A 1 210 ? -12.816 12.913 21.763 1.00 91.19 210 ALA A O 1
ATOM 1627 N N . ARG A 1 211 ? -11.424 12.676 20.018 1.00 92.62 211 ARG A N 1
ATOM 1628 C CA . ARG A 1 211 ? -12.461 12.600 18.976 1.00 92.62 211 ARG A CA 1
ATOM 1629 C C . A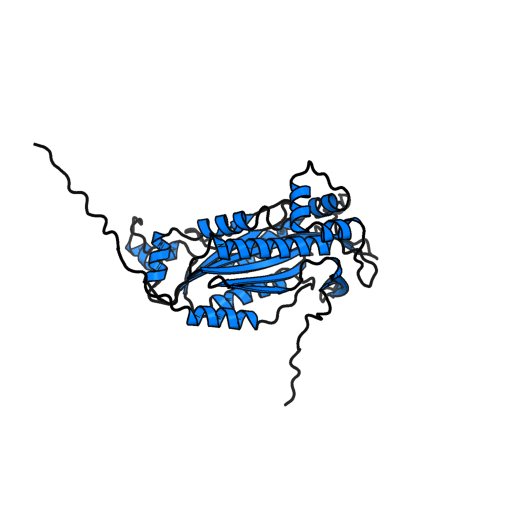RG A 1 211 ? -12.290 11.351 18.130 1.00 92.62 211 ARG A C 1
ATOM 1631 O O . ARG A 1 211 ? -11.255 10.699 18.199 1.00 92.62 211 ARG A O 1
ATOM 1638 N N . ALA A 1 212 ? -13.319 11.017 17.356 1.00 94.00 212 ALA A N 1
ATOM 1639 C CA . ALA A 1 212 ? -13.288 9.886 16.442 1.00 94.00 212 ALA A CA 1
ATOM 1640 C C . ALA A 1 212 ? -12.157 10.032 15.410 1.00 94.00 212 ALA A C 1
ATOM 1642 O O . ALA A 1 212 ? -12.053 11.064 14.752 1.00 94.00 212 ALA A O 1
ATOM 1643 N N . ALA A 1 213 ? -11.344 8.989 15.268 1.00 93.12 213 ALA A N 1
ATOM 1644 C CA . ALA A 1 213 ? -10.227 8.915 14.336 1.00 93.12 213 ALA A CA 1
ATOM 1645 C C . ALA A 1 213 ? -10.042 7.444 13.920 1.00 93.12 213 ALA A C 1
ATOM 1647 O O . ALA A 1 213 ? -9.716 6.618 14.758 1.00 93.12 213 ALA A O 1
ATOM 1648 N N . CYS A 1 214 ? -10.255 7.032 12.675 1.00 94.06 214 CYS A N 1
ATOM 1649 C CA . CYS A 1 214 ? -10.782 7.811 11.564 1.00 94.06 214 CYS A CA 1
ATOM 1650 C C . CYS A 1 214 ? -12.254 8.189 11.762 1.00 94.06 214 CYS A C 1
ATOM 1652 O O . CYS A 1 214 ? -13.111 7.310 11.865 1.00 94.06 214 CYS A O 1
ATOM 1654 N N . GLY A 1 215 ? -12.566 9.489 11.734 1.00 94.06 215 GLY A N 1
ATOM 1655 C CA . GLY A 1 215 ? -13.943 9.972 11.870 1.00 94.06 215 GLY A CA 1
ATOM 1656 C C . GLY A 1 215 ? -14.904 9.384 10.830 1.00 94.06 215 GLY A C 1
ATOM 1657 O O . GLY A 1 215 ? -16.063 9.134 11.145 1.00 94.06 215 GLY A O 1
ATOM 1658 N N . ALA A 1 216 ? -14.416 9.089 9.623 1.00 94.81 216 ALA A N 1
ATOM 1659 C CA . ALA A 1 216 ? -15.217 8.511 8.550 1.00 94.81 216 ALA A CA 1
ATOM 1660 C C . ALA A 1 216 ? -15.568 7.037 8.783 1.00 94.81 216 ALA A C 1
ATOM 1662 O O . ALA A 1 216 ? -16.724 6.652 8.625 1.00 94.81 216 ALA A O 1
ATOM 1663 N N . ILE A 1 217 ? -14.595 6.217 9.196 1.00 96.50 217 ILE A N 1
ATOM 1664 C CA . ILE A 1 217 ? -14.823 4.796 9.505 1.00 96.50 217 ILE A CA 1
ATOM 1665 C C . ILE A 1 217 ? -15.733 4.672 10.725 1.00 96.50 217 ILE A C 1
ATOM 1667 O O . ILE A 1 217 ? -16.730 3.954 10.681 1.00 96.50 217 ILE A O 1
ATOM 1671 N N . VAL A 1 218 ? -15.429 5.423 11.788 1.00 97.06 218 VAL A N 1
ATOM 1672 C CA . VAL A 1 218 ? -16.243 5.436 13.009 1.00 97.06 218 VAL A CA 1
ATOM 1673 C C . VAL A 1 218 ? -17.664 5.894 12.689 1.00 97.06 218 VAL A C 1
ATOM 1675 O O . VAL A 1 218 ? -18.611 5.186 13.010 1.00 97.06 218 VAL A O 1
ATOM 1678 N N . GLY A 1 219 ? -17.817 7.023 11.989 1.00 96.94 219 GLY A N 1
ATOM 1679 C CA . GLY A 1 219 ? -19.120 7.556 11.588 1.00 96.94 219 GLY A CA 1
ATOM 1680 C C . GLY A 1 219 ? -19.922 6.596 10.709 1.00 96.94 219 GLY A C 1
ATOM 1681 O O . GLY A 1 219 ? -21.125 6.455 10.914 1.00 96.94 219 GLY A O 1
ATOM 1682 N N . THR A 1 220 ? -19.260 5.884 9.793 1.00 97.44 220 THR A N 1
ATOM 1683 C CA . THR A 1 220 ? -19.906 4.868 8.949 1.00 97.44 220 THR A CA 1
ATOM 1684 C C . THR A 1 220 ? -20.486 3.746 9.801 1.00 97.44 220 THR A C 1
ATOM 1686 O O . THR A 1 220 ? -21.655 3.417 9.633 1.00 97.44 220 THR A O 1
ATOM 1689 N N . LEU A 1 221 ? -19.713 3.194 10.741 1.00 98.06 221 LEU A N 1
ATOM 1690 C CA . LEU A 1 221 ? -20.152 2.044 11.536 1.00 98.06 221 LEU A CA 1
ATOM 1691 C C . LEU A 1 221 ? -21.155 2.398 12.639 1.00 98.06 221 LEU A C 1
ATOM 1693 O O . LEU A 1 221 ? -22.037 1.590 12.922 1.00 98.06 221 LEU A O 1
ATOM 1697 N N . THR A 1 222 ? -21.047 3.577 13.262 1.00 97.50 222 THR A N 1
ATOM 1698 C CA . THR A 1 222 ? -21.899 3.949 14.410 1.00 97.50 222 THR A CA 1
ATOM 1699 C C . THR A 1 222 ? -23.110 4.803 14.043 1.00 97.50 222 THR A C 1
ATOM 1701 O O . THR A 1 222 ? -24.005 4.981 14.862 1.00 97.50 222 THR A O 1
ATOM 1704 N N . GLY A 1 223 ? -23.118 5.406 12.854 1.00 96.38 223 GLY A N 1
ATOM 1705 C CA . GLY A 1 223 ? -24.115 6.397 12.451 1.00 96.38 223 GLY A CA 1
ATOM 1706 C C . GLY A 1 223 ? -24.208 6.525 10.937 1.00 96.38 223 GLY A C 1
ATOM 1707 O O . GLY A 1 223 ? -24.126 7.635 10.402 1.00 96.38 223 GLY A O 1
ATOM 1708 N N . TYR A 1 224 ? -24.327 5.386 10.247 1.00 97.75 224 TYR A N 1
ATOM 1709 C CA . TYR A 1 224 ? -24.426 5.338 8.792 1.00 97.75 224 TYR A CA 1
ATOM 1710 C C . TYR A 1 224 ? -25.478 6.325 8.268 1.00 97.75 224 TYR A C 1
ATOM 1712 O O . TYR A 1 224 ? -26.585 6.433 8.792 1.00 97.75 224 TYR A O 1
ATOM 1720 N N . ASN A 1 225 ? -25.120 7.038 7.201 1.00 97.50 225 ASN A N 1
ATOM 1721 C CA . ASN A 1 225 ? -25.967 8.042 6.575 1.00 97.50 225 ASN A CA 1
ATOM 1722 C C . ASN A 1 225 ? -25.905 7.814 5.061 1.00 97.50 225 ASN A C 1
ATOM 1724 O O . ASN A 1 225 ? -24.855 8.086 4.474 1.00 97.50 225 ASN A O 1
ATOM 1728 N N . PRO A 1 226 ? -26.990 7.348 4.418 1.00 97.12 226 PRO A N 1
ATOM 1729 C CA . PRO A 1 226 ? -26.995 7.071 2.981 1.00 97.12 226 PRO A CA 1
ATOM 1730 C C . PRO A 1 226 ? -26.807 8.331 2.122 1.00 97.12 226 PRO A C 1
ATOM 1732 O O . PRO A 1 226 ? -26.428 8.223 0.962 1.00 97.12 226 PRO A O 1
ATOM 1735 N N . ASN A 1 227 ? -27.017 9.527 2.686 1.00 97.56 227 ASN A N 1
ATOM 1736 C CA . ASN A 1 227 ? -26.772 10.799 2.002 1.00 97.56 227 ASN A CA 1
ATOM 1737 C C . ASN A 1 227 ? -25.312 11.276 2.120 1.00 97.56 227 ASN A C 1
ATOM 1739 O O . ASN A 1 227 ? -24.949 12.290 1.528 1.00 97.56 227 ASN A O 1
ATOM 1743 N N . ASN A 1 228 ? -24.467 10.582 2.892 1.00 95.00 228 ASN A N 1
ATOM 1744 C CA . ASN A 1 228 ? -23.036 10.860 2.966 1.00 95.00 228 ASN A CA 1
ATOM 1745 C C . ASN A 1 228 ? -22.281 9.921 2.012 1.00 95.00 228 ASN A C 1
ATOM 1747 O O . ASN A 1 228 ? -22.131 8.733 2.298 1.00 95.00 228 ASN A O 1
ATOM 1751 N N . GLY A 1 229 ? -21.757 10.463 0.907 1.00 92.62 229 GLY A N 1
ATOM 1752 C CA . GLY A 1 229 ? -21.027 9.684 -0.102 1.00 92.62 229 GLY A CA 1
ATOM 1753 C C . GLY A 1 229 ? -19.835 8.896 0.456 1.00 92.62 229 GLY A C 1
ATOM 1754 O O . GLY A 1 229 ? -19.570 7.787 0.001 1.00 92.62 229 GLY A O 1
ATOM 1755 N N . VAL A 1 230 ? -19.175 9.403 1.504 1.00 92.44 230 VAL A N 1
ATOM 1756 C CA . VAL A 1 230 ? -18.076 8.692 2.177 1.00 92.44 230 VAL A CA 1
ATOM 1757 C C . VAL A 1 230 ? -18.587 7.451 2.911 1.00 92.44 230 VAL A C 1
ATOM 1759 O O . VAL A 1 230 ? -17.952 6.402 2.843 1.00 92.44 230 VAL A O 1
ATOM 1762 N N . HIS A 1 231 ? -19.744 7.535 3.577 1.00 95.38 231 HIS A N 1
ATOM 1763 C CA . HIS A 1 231 ? -20.339 6.381 4.262 1.00 95.38 231 HIS A CA 1
ATOM 1764 C C . HIS A 1 231 ? -20.764 5.314 3.251 1.00 95.38 231 HIS A C 1
ATOM 1766 O O . HIS A 1 231 ? -20.513 4.130 3.465 1.00 95.38 231 HIS A O 1
ATOM 1772 N N . VAL A 1 232 ? -21.377 5.729 2.136 1.00 95.06 232 VAL A N 1
ATOM 1773 C CA . VAL A 1 232 ? -21.763 4.824 1.041 1.00 95.06 232 VAL A CA 1
ATOM 1774 C C . VAL A 1 232 ? -20.541 4.087 0.494 1.00 95.06 232 VAL A C 1
ATOM 1776 O O . VAL A 1 232 ? -20.565 2.862 0.402 1.00 95.06 232 VAL A O 1
ATOM 1779 N N . ARG A 1 233 ? -19.455 4.815 0.208 1.00 92.69 233 ARG A N 1
ATOM 1780 C CA . ARG A 1 233 ? -18.199 4.236 -0.281 1.00 92.69 233 ARG A CA 1
ATOM 1781 C C . ARG A 1 233 ? -17.582 3.266 0.727 1.00 92.69 233 ARG A C 1
ATOM 1783 O O . ARG A 1 233 ? -17.296 2.132 0.374 1.00 92.69 233 ARG A O 1
ATOM 1790 N N . LEU A 1 234 ? -17.423 3.676 1.988 1.00 94.94 234 LEU A N 1
ATOM 1791 C CA . LEU A 1 234 ? -16.830 2.823 3.025 1.00 94.94 234 LEU A CA 1
ATOM 1792 C C . LEU A 1 234 ? -17.656 1.559 3.287 1.00 94.94 234 LEU A C 1
ATOM 1794 O O . LEU A 1 234 ? -17.080 0.495 3.486 1.00 94.94 234 LEU A O 1
ATOM 1798 N N . ARG A 1 235 ? -18.990 1.639 3.242 1.00 96.06 235 ARG A N 1
ATOM 1799 C CA . ARG A 1 235 ? -19.855 0.452 3.311 1.00 96.06 235 ARG A CA 1
ATOM 1800 C C . ARG A 1 235 ? -19.654 -0.469 2.105 1.00 96.06 235 ARG A C 1
ATOM 1802 O O . ARG A 1 235 ? -19.632 -1.680 2.285 1.00 96.06 235 ARG A O 1
ATOM 1809 N N . ALA A 1 236 ? -19.471 0.083 0.905 1.00 94.44 236 ALA A N 1
ATOM 1810 C CA . ALA A 1 236 ? -19.162 -0.711 -0.283 1.00 94.44 236 ALA A CA 1
ATOM 1811 C C . ALA A 1 236 ? -17.783 -1.395 -0.186 1.00 94.44 236 ALA A C 1
ATOM 1813 O O . ALA A 1 236 ? -17.678 -2.573 -0.515 1.00 94.44 236 ALA A O 1
ATOM 1814 N N . ASP A 1 237 ? -16.759 -0.697 0.320 1.00 93.69 237 ASP A N 1
ATOM 1815 C CA . ASP A 1 237 ? -15.421 -1.265 0.550 1.00 93.69 237 ASP A CA 1
ATOM 1816 C C . ASP A 1 237 ? -15.421 -2.341 1.645 1.00 93.69 237 ASP A C 1
ATOM 1818 O O . ASP A 1 237 ? -14.698 -3.331 1.552 1.00 93.69 237 ASP A O 1
ATOM 1822 N N . LEU A 1 238 ? -16.228 -2.165 2.694 1.00 96.00 238 LEU A N 1
ATOM 1823 C CA . LEU A 1 238 ? -16.419 -3.194 3.714 1.00 96.00 238 LEU A CA 1
ATOM 1824 C C . LEU A 1 238 ? -17.190 -4.393 3.147 1.00 96.00 238 LEU A C 1
ATOM 1826 O O . LEU A 1 238 ? -16.877 -5.529 3.488 1.00 96.00 238 LEU A O 1
ATOM 1830 N N . GLY A 1 239 ? -18.174 -4.156 2.282 1.00 96.56 239 GLY A N 1
ATOM 1831 C CA . GLY A 1 239 ? -19.187 -5.142 1.920 1.00 96.56 239 GLY A CA 1
ATOM 1832 C C . GLY A 1 239 ? -20.267 -5.258 2.999 1.00 96.56 239 GLY A C 1
ATOM 1833 O O . GLY A 1 239 ? -20.037 -4.957 4.172 1.00 96.56 239 GLY A O 1
ATOM 1834 N N . GLU A 1 240 ? -21.464 -5.691 2.599 1.00 97.69 240 GLU A N 1
ATOM 1835 C CA . GLU A 1 240 ? -22.647 -5.644 3.468 1.00 97.69 240 GLU A CA 1
ATOM 1836 C C . GLU A 1 240 ? -22.489 -6.495 4.733 1.00 97.69 240 GLU A C 1
ATOM 1838 O O . GLU A 1 240 ? -22.711 -6.000 5.831 1.00 97.69 240 GLU A O 1
ATOM 1843 N N . GLU A 1 241 ? -22.021 -7.737 4.594 1.00 98.19 241 GLU A N 1
ATOM 1844 C CA . GLU A 1 241 ? -21.867 -8.667 5.721 1.00 98.19 241 GLU A CA 1
ATOM 1845 C C . GLU A 1 241 ? -20.896 -8.127 6.783 1.00 98.19 241 GLU A C 1
ATOM 1847 O O . GLU A 1 241 ? -21.170 -8.179 7.983 1.00 98.19 241 GLU A O 1
ATOM 1852 N N . ASN A 1 242 ? -19.771 -7.549 6.352 1.00 98.38 242 ASN A N 1
ATOM 1853 C CA . ASN A 1 242 ? -18.803 -6.946 7.265 1.00 98.38 242 ASN A CA 1
ATOM 1854 C C . ASN A 1 242 ? -19.336 -5.665 7.896 1.00 98.38 242 ASN A C 1
ATOM 1856 O O . ASN A 1 242 ? -19.086 -5.425 9.075 1.00 98.38 242 ASN A O 1
ATOM 1860 N N . PHE A 1 243 ? -20.041 -4.834 7.124 1.00 98.50 243 PHE A N 1
ATOM 1861 C CA . PHE A 1 243 ? -20.670 -3.625 7.637 1.00 98.50 243 PHE A CA 1
ATOM 1862 C C . PHE A 1 243 ? -21.685 -3.970 8.733 1.00 98.50 243 PHE A C 1
ATOM 1864 O O . PHE A 1 243 ? -21.563 -3.469 9.849 1.00 98.50 243 PHE A O 1
ATOM 1871 N N . GLU A 1 244 ? -22.616 -4.887 8.462 1.00 98.38 244 GLU A N 1
ATOM 1872 C CA . GLU A 1 244 ? -23.598 -5.351 9.444 1.00 98.38 244 GLU A CA 1
ATOM 1873 C C . GLU A 1 244 ? -22.924 -5.959 10.677 1.00 98.38 244 GLU A C 1
ATOM 1875 O O . GLU A 1 244 ? -23.297 -5.640 11.811 1.00 98.38 244 GLU A O 1
ATOM 1880 N N . PHE A 1 245 ? -21.902 -6.799 10.483 1.00 98.62 245 PHE A N 1
ATOM 1881 C CA . PHE A 1 245 ? -21.180 -7.412 11.591 1.00 98.62 245 PHE A CA 1
ATOM 1882 C C . PHE A 1 245 ? -20.480 -6.365 12.464 1.00 98.62 245 PHE A C 1
ATOM 1884 O O . PHE A 1 245 ? -20.711 -6.341 13.671 1.00 98.62 245 PHE A O 1
ATOM 1891 N N . LEU A 1 246 ? -19.668 -5.485 11.874 1.00 98.38 246 LEU A N 1
ATOM 1892 C CA . LEU A 1 246 ? -18.857 -4.494 12.593 1.00 98.38 246 LEU A CA 1
ATOM 1893 C C . LEU A 1 246 ? -19.688 -3.348 13.189 1.00 98.38 246 LEU A C 1
ATOM 1895 O O . LEU A 1 246 ? -19.250 -2.714 14.147 1.00 98.38 246 LEU A O 1
ATOM 1899 N N . SER A 1 247 ? -20.882 -3.077 12.654 1.00 98.12 247 SER A N 1
ATOM 1900 C CA . SER A 1 247 ? -21.824 -2.118 13.246 1.00 98.12 247 SER A CA 1
ATOM 1901 C C . SER A 1 247 ? -22.525 -2.662 14.491 1.00 98.12 247 SER A C 1
ATOM 1903 O O . SER A 1 247 ? -22.891 -1.881 15.369 1.00 98.12 247 SER A O 1
ATOM 1905 N N . ASN A 1 248 ? -22.711 -3.982 14.586 1.00 97.94 248 ASN A N 1
ATOM 1906 C CA . ASN A 1 248 ? -23.496 -4.607 15.658 1.00 97.94 248 ASN A CA 1
ATOM 1907 C C . ASN A 1 248 ? -22.658 -5.409 16.663 1.00 97.94 248 ASN A C 1
ATOM 1909 O O . ASN A 1 248 ? -23.131 -5.702 17.761 1.00 97.94 248 ASN A O 1
ATOM 1913 N N . ASN A 1 249 ? -21.421 -5.760 16.316 1.00 97.62 249 ASN A N 1
ATOM 1914 C CA . ASN A 1 249 ? -20.551 -6.608 17.122 1.00 97.62 249 ASN A CA 1
ATOM 1915 C C . ASN A 1 249 ? -19.219 -5.918 17.385 1.00 97.62 249 ASN A C 1
ATOM 1917 O O . ASN A 1 249 ? -18.697 -5.179 16.553 1.00 97.62 249 ASN A O 1
ATOM 1921 N N . LYS A 1 250 ? -18.647 -6.212 18.552 1.00 96.50 250 LYS A N 1
ATOM 1922 C CA . LYS A 1 250 ? -17.308 -5.759 18.915 1.00 96.50 250 LYS A CA 1
ATOM 1923 C C . LYS A 1 250 ? -16.299 -6.866 18.691 1.00 96.50 250 LYS A C 1
ATOM 1925 O O . LYS A 1 250 ? -16.517 -7.996 19.123 1.00 96.50 250 LYS A O 1
ATOM 1930 N N . ILE A 1 251 ? -15.164 -6.508 18.110 1.00 96.69 251 ILE A N 1
ATOM 1931 C CA . ILE A 1 251 ? -13.972 -7.350 18.106 1.00 96.69 251 ILE A CA 1
ATOM 1932 C C . ILE A 1 251 ? -13.083 -6.858 19.242 1.00 96.69 251 ILE A C 1
ATOM 1934 O O . ILE A 1 251 ? -12.640 -5.709 19.246 1.00 96.69 251 ILE A O 1
ATOM 1938 N N . LEU A 1 252 ? -12.860 -7.723 20.229 1.00 95.88 252 LEU A N 1
ATOM 1939 C CA . LEU A 1 252 ? -12.061 -7.413 21.408 1.00 95.88 252 LEU A CA 1
ATOM 1940 C C . LEU A 1 252 ? -10.693 -8.092 21.314 1.00 95.88 252 LEU A C 1
ATOM 1942 O O . LEU A 1 252 ? -10.587 -9.236 20.870 1.00 95.88 252 LEU A O 1
ATOM 1946 N N . ALA A 1 253 ? -9.657 -7.384 21.751 1.00 93.50 253 ALA A N 1
ATOM 1947 C CA . ALA A 1 253 ? -8.367 -7.984 22.048 1.00 93.50 253 ALA A CA 1
ATOM 1948 C C . ALA A 1 253 ? -8.409 -8.750 23.387 1.00 93.50 253 ALA A C 1
ATOM 1950 O O . ALA A 1 253 ? -9.383 -8.673 24.141 1.00 93.50 253 ALA A O 1
ATOM 1951 N N . ASP A 1 254 ? -7.344 -9.495 23.679 1.00 92.06 254 ASP A N 1
ATOM 1952 C CA . ASP A 1 254 ? -7.192 -10.327 24.883 1.00 92.06 254 ASP A CA 1
ATOM 1953 C C . ASP A 1 254 ? -7.265 -9.561 26.215 1.00 92.06 254 ASP A C 1
ATOM 1955 O O . ASP A 1 254 ? -7.646 -10.130 27.236 1.00 92.06 254 ASP A O 1
ATOM 1959 N N . ASP A 1 255 ? -6.964 -8.268 26.204 1.00 90.38 255 ASP A N 1
ATOM 1960 C CA . ASP A 1 255 ? -7.083 -7.350 27.338 1.00 90.38 255 ASP A CA 1
ATOM 1961 C C . ASP A 1 255 ? -8.450 -6.635 27.422 1.00 90.38 255 ASP A C 1
ATOM 1963 O O . ASP A 1 255 ? -8.666 -5.788 28.292 1.00 90.38 255 ASP A O 1
ATOM 1967 N N . GLY A 1 256 ? -9.372 -6.930 26.498 1.00 91.50 256 GLY A N 1
ATOM 1968 C CA . GLY A 1 256 ? -10.682 -6.288 26.393 1.00 91.50 256 GLY A CA 1
ATOM 1969 C C . GLY A 1 256 ? -10.696 -4.932 25.671 1.00 91.50 256 GLY A C 1
ATOM 1970 O O . GLY A 1 256 ? -11.730 -4.242 25.695 1.00 91.50 256 GLY A O 1
ATOM 1971 N N . SER A 1 257 ? -9.595 -4.508 25.038 1.00 92.06 257 SER A N 1
ATOM 1972 C CA . SER A 1 257 ? -9.589 -3.351 24.132 1.00 92.06 257 SER A CA 1
ATOM 1973 C C . SER A 1 257 ? -10.436 -3.616 22.890 1.00 92.06 257 SER A C 1
ATOM 1975 O O . SER A 1 257 ? -10.349 -4.669 22.267 1.00 92.06 257 SER A O 1
ATOM 1977 N N . ASP A 1 258 ? -11.273 -2.645 22.529 1.00 94.38 258 ASP A N 1
ATOM 1978 C CA . ASP A 1 258 ? -12.139 -2.714 21.350 1.00 94.38 258 ASP A CA 1
ATOM 1979 C C . ASP A 1 258 ? -11.333 -2.314 20.111 1.00 94.38 258 ASP A C 1
ATOM 1981 O O . ASP A 1 258 ? -10.900 -1.166 20.002 1.00 94.38 258 ASP A O 1
ATOM 1985 N N . VAL A 1 259 ? -11.103 -3.269 19.207 1.00 96.75 259 VAL A N 1
ATOM 1986 C CA . VAL A 1 259 ? -10.316 -3.098 17.973 1.00 96.75 259 VAL A CA 1
ATOM 1987 C C . VAL A 1 259 ? -11.196 -3.048 16.721 1.00 96.75 259 VAL A C 1
ATOM 1989 O O . VAL A 1 259 ? -10.680 -3.078 15.605 1.00 96.75 259 VAL A O 1
ATOM 1992 N N . THR A 1 260 ? -12.519 -2.949 16.874 1.00 97.81 260 THR A N 1
ATOM 1993 C CA . THR A 1 260 ? -13.488 -3.019 15.763 1.00 97.81 260 THR A CA 1
ATOM 1994 C C . THR A 1 260 ? -13.170 -2.015 14.651 1.00 97.81 260 THR A C 1
ATOM 1996 O O . THR A 1 260 ? -13.110 -2.375 13.477 1.00 97.81 260 THR A O 1
ATOM 1999 N N . PHE A 1 261 ? -12.859 -0.765 15.010 1.00 97.81 261 PHE A N 1
ATOM 2000 C CA . PHE A 1 261 ? -12.508 0.275 14.035 1.00 97.81 261 PHE A CA 1
ATOM 2001 C C . PHE A 1 261 ? -11.146 0.050 13.366 1.00 97.81 261 PHE A C 1
ATOM 2003 O O . PHE A 1 261 ? -10.960 0.429 12.211 1.00 97.81 261 PHE A O 1
ATOM 2010 N N . LEU A 1 262 ? -10.201 -0.586 14.064 1.00 97.44 262 LEU A N 1
ATOM 2011 C CA . LEU A 1 262 ? -8.913 -0.969 13.488 1.00 97.44 262 LEU A CA 1
ATOM 2012 C C . LEU A 1 262 ? -9.088 -2.104 12.467 1.00 97.44 262 LEU A C 1
ATOM 2014 O O . LEU A 1 262 ? -8.508 -2.041 11.385 1.00 97.44 262 LEU A O 1
ATOM 2018 N N . VAL A 1 263 ? -9.932 -3.096 12.770 1.00 98.19 263 VAL A N 1
ATOM 2019 C CA . VAL A 1 263 ? -10.290 -4.165 11.823 1.00 98.19 263 VAL A CA 1
ATOM 2020 C C . VAL A 1 263 ? -10.993 -3.591 10.595 1.00 98.19 263 VAL A C 1
ATOM 2022 O O . VAL A 1 263 ? -10.612 -3.917 9.474 1.00 98.19 263 VAL A O 1
ATOM 2025 N N . ALA A 1 264 ? -11.948 -2.677 10.780 1.00 98.06 264 ALA A N 1
ATOM 2026 C CA . ALA A 1 264 ? -12.610 -1.995 9.669 1.00 98.06 264 ALA A CA 1
ATOM 2027 C C . ALA A 1 264 ? -11.609 -1.250 8.768 1.00 98.06 264 ALA A C 1
ATOM 2029 O O . ALA A 1 264 ? -11.651 -1.389 7.547 1.00 98.06 264 ALA A O 1
ATOM 2030 N N . ALA A 1 265 ? -10.661 -0.514 9.361 1.00 97.44 265 ALA A N 1
ATOM 2031 C CA . ALA A 1 265 ? -9.606 0.172 8.615 1.00 97.44 265 ALA A CA 1
ATOM 2032 C C . ALA A 1 265 ? -8.701 -0.798 7.838 1.00 97.44 265 ALA A C 1
ATOM 2034 O O . ALA A 1 265 ? -8.322 -0.492 6.705 1.00 97.44 265 ALA A O 1
ATOM 2035 N N . ALA A 1 266 ? -8.382 -1.961 8.414 1.00 97.81 266 ALA A N 1
ATOM 2036 C CA . ALA A 1 266 ? -7.606 -3.004 7.747 1.00 97.81 266 ALA A CA 1
ATOM 2037 C C . ALA A 1 266 ? -8.372 -3.638 6.573 1.00 97.81 266 ALA A C 1
ATOM 2039 O O . ALA A 1 266 ? -7.799 -3.839 5.507 1.00 97.81 266 ALA A O 1
ATOM 2040 N N . ILE A 1 267 ? -9.671 -3.911 6.726 1.00 97.94 267 ILE A N 1
ATOM 2041 C CA . ILE A 1 267 ? -10.502 -4.451 5.638 1.00 97.94 267 ILE A CA 1
ATOM 2042 C C . ILE A 1 267 ? -10.574 -3.454 4.480 1.00 97.94 267 ILE A C 1
ATOM 2044 O O . ILE A 1 267 ? -10.344 -3.840 3.336 1.00 97.94 267 ILE A O 1
ATOM 2048 N N . VAL A 1 268 ? -10.817 -2.170 4.768 1.00 96.75 268 VAL A N 1
ATOM 2049 C CA . VAL A 1 268 ? -10.877 -1.117 3.741 1.00 96.75 268 VAL A CA 1
ATOM 2050 C C . VAL A 1 268 ? -9.544 -0.984 2.996 1.00 96.75 268 VAL A C 1
ATOM 2052 O O . VAL A 1 268 ? -9.545 -0.853 1.772 1.00 96.75 268 VAL A O 1
ATOM 2055 N N . SER A 1 269 ? -8.394 -1.063 3.681 1.00 96.75 269 SER A N 1
ATOM 2056 C CA . SER A 1 269 ? -7.091 -0.996 2.999 1.00 96.75 269 SER A CA 1
ATOM 2057 C C . SER A 1 269 ? -6.819 -2.232 2.135 1.00 96.75 269 SER A C 1
ATOM 2059 O O . SER A 1 269 ? -6.385 -2.092 0.990 1.00 96.75 269 SER A O 1
ATOM 2061 N N . VAL A 1 270 ? -7.127 -3.437 2.629 1.00 97.69 270 VAL A N 1
ATOM 2062 C CA . VAL A 1 270 ? -6.974 -4.690 1.867 1.00 97.69 270 VAL A CA 1
ATOM 2063 C C . VAL A 1 270 ? -7.917 -4.727 0.661 1.00 97.69 270 VAL A C 1
ATOM 2065 O O . VAL A 1 270 ? -7.504 -5.124 -0.432 1.00 97.69 270 VAL A O 1
ATOM 2068 N N . GLN A 1 271 ? -9.164 -4.279 0.814 1.00 96.69 271 GLN A N 1
ATOM 2069 C CA . GLN A 1 271 ? -10.108 -4.206 -0.299 1.00 96.69 271 GLN A CA 1
ATOM 2070 C C . GLN A 1 271 ? -9.678 -3.156 -1.332 1.00 96.69 271 GLN A C 1
ATOM 2072 O O . GLN A 1 271 ? -9.697 -3.445 -2.529 1.00 96.69 271 GLN A O 1
ATOM 2077 N N . GLY A 1 272 ? -9.200 -1.986 -0.895 1.00 95.81 272 GLY A N 1
ATOM 2078 C CA . GLY A 1 272 ? -8.618 -0.974 -1.781 1.00 95.81 272 GLY A CA 1
ATOM 2079 C C . GLY A 1 272 ? -7.427 -1.512 -2.582 1.00 95.81 272 GLY A C 1
ATOM 2080 O O . GLY A 1 272 ? -7.351 -1.309 -3.797 1.00 95.81 272 GLY A O 1
ATOM 2081 N N . MET A 1 273 ? -6.546 -2.290 -1.942 1.00 97.50 273 MET A N 1
ATOM 2082 C CA . MET A 1 273 ? -5.439 -2.981 -2.616 1.00 97.50 273 MET A CA 1
ATOM 2083 C C . MET A 1 273 ? -5.951 -3.953 -3.684 1.00 97.50 273 MET A C 1
ATOM 2085 O O . MET A 1 273 ? -5.475 -3.918 -4.817 1.00 97.50 273 MET A O 1
ATOM 2089 N N . ARG A 1 274 ? -6.946 -4.787 -3.364 1.00 97.38 274 ARG A N 1
ATOM 2090 C CA . ARG A 1 274 ? -7.541 -5.740 -4.318 1.00 97.38 274 ARG A CA 1
ATOM 2091 C C . ARG A 1 274 ? -8.210 -5.053 -5.502 1.00 97.38 274 ARG A C 1
ATOM 2093 O O . ARG A 1 274 ? -8.011 -5.480 -6.637 1.00 97.38 274 ARG A O 1
ATOM 2100 N N . ASN A 1 275 ? -8.964 -3.985 -5.252 1.00 95.94 275 ASN A N 1
ATOM 2101 C CA . ASN A 1 275 ? -9.604 -3.191 -6.301 1.00 95.94 275 ASN A CA 1
ATOM 2102 C C . ASN A 1 275 ? -8.552 -2.569 -7.235 1.00 95.94 275 ASN A C 1
ATOM 2104 O O . ASN A 1 275 ? -8.707 -2.600 -8.453 1.00 95.94 275 ASN A O 1
ATOM 2108 N N . THR A 1 276 ? -7.453 -2.068 -6.666 1.00 97.12 276 THR A N 1
ATOM 2109 C CA . THR A 1 276 ? -6.330 -1.496 -7.425 1.00 97.12 276 THR A CA 1
ATOM 2110 C C . THR A 1 276 ? -5.603 -2.561 -8.249 1.00 97.12 276 THR A C 1
ATOM 2112 O O . THR A 1 276 ? -5.347 -2.352 -9.430 1.00 97.12 276 THR A O 1
ATOM 2115 N N . LEU A 1 277 ? -5.317 -3.733 -7.668 1.00 97.75 277 LEU A N 1
ATOM 2116 C CA . LEU A 1 277 ? -4.682 -4.851 -8.378 1.00 97.75 277 LEU A CA 1
ATOM 2117 C C . LEU A 1 277 ? -5.515 -5.325 -9.574 1.00 97.75 277 LEU A C 1
ATOM 2119 O O . LEU A 1 277 ? -4.950 -5.581 -10.634 1.00 97.75 277 LEU A O 1
ATOM 2123 N N . ARG A 1 278 ? -6.843 -5.418 -9.418 1.00 97.19 278 ARG A N 1
ATOM 2124 C CA . ARG A 1 278 ? -7.754 -5.764 -10.522 1.00 97.19 278 ARG A CA 1
ATOM 2125 C C . ARG A 1 278 ? -7.726 -4.717 -11.624 1.00 97.19 278 ARG A C 1
ATOM 2127 O O . ARG A 1 278 ? -7.549 -5.074 -12.779 1.00 97.19 278 ARG A O 1
ATOM 2134 N N . ALA A 1 279 ? -7.812 -3.436 -11.271 1.00 96.31 279 ALA A N 1
ATOM 2135 C CA . ALA A 1 279 ? -7.749 -2.365 -12.258 1.00 96.31 279 ALA A CA 1
ATOM 2136 C C . ALA A 1 279 ? -6.431 -2.367 -13.046 1.00 96.31 279 ALA A C 1
ATOM 2138 O O . ALA A 1 279 ? -6.451 -2.256 -14.270 1.00 96.31 279 ALA A O 1
ATOM 2139 N N . LEU A 1 280 ? -5.304 -2.566 -12.355 1.00 96.94 280 LEU A N 1
ATOM 2140 C CA . LEU A 1 280 ? -3.999 -2.710 -12.996 1.00 96.94 280 LEU A CA 1
ATOM 2141 C C . LEU A 1 280 ? -3.960 -3.904 -13.962 1.00 96.94 280 LEU A C 1
ATOM 2143 O O . LEU A 1 280 ? -3.412 -3.772 -15.051 1.00 96.94 280 LEU A O 1
ATOM 2147 N N . ALA A 1 281 ? -4.540 -5.046 -13.576 1.00 96.25 281 ALA A N 1
ATOM 2148 C CA . ALA A 1 281 ? -4.572 -6.263 -14.391 1.00 96.25 281 ALA A CA 1
ATOM 2149 C C . ALA A 1 281 ? -5.466 -6.148 -15.630 1.00 96.25 281 ALA A C 1
ATOM 2151 O O . ALA A 1 281 ? -5.136 -6.698 -16.675 1.00 96.25 281 ALA A O 1
ATOM 2152 N N . GLU A 1 282 ? -6.618 -5.498 -15.484 1.00 94.62 282 GLU A N 1
ATOM 2153 C CA . GLU A 1 282 ? -7.676 -5.496 -16.494 1.00 94.62 282 GLU A CA 1
ATOM 2154 C C . GLU A 1 282 ? -7.539 -4.336 -17.486 1.00 94.62 282 GLU A C 1
ATOM 2156 O O . GLU A 1 282 ? -7.926 -4.494 -18.641 1.00 94.62 282 GLU A O 1
ATOM 2161 N N . ASN A 1 283 ? -7.002 -3.186 -17.051 1.00 92.19 283 ASN A N 1
ATOM 2162 C CA . ASN A 1 283 ? -7.126 -1.937 -17.811 1.00 92.19 283 ASN A CA 1
ATOM 2163 C C . ASN A 1 283 ? -5.815 -1.171 -18.032 1.00 92.19 283 ASN A C 1
ATOM 2165 O O . ASN A 1 283 ? -5.713 -0.460 -19.029 1.00 92.19 283 ASN A O 1
ATOM 2169 N N . GLU A 1 284 ? -4.835 -1.267 -17.126 1.00 94.25 284 GLU A N 1
ATOM 2170 C CA . GLU A 1 284 ? -3.728 -0.293 -17.113 1.00 94.25 284 GLU A CA 1
ATOM 2171 C C . GLU A 1 284 ? -2.364 -0.849 -17.543 1.00 94.25 284 GLU A C 1
ATOM 2173 O O . GLU A 1 284 ? -1.571 -0.137 -18.165 1.00 94.25 284 GLU A O 1
ATOM 2178 N N . LEU A 1 285 ? -2.040 -2.095 -17.185 1.00 94.44 285 LEU A N 1
ATOM 2179 C CA . LEU A 1 285 ? -0.728 -2.674 -17.474 1.00 94.44 285 LEU A CA 1
ATOM 2180 C C . LEU A 1 285 ? -0.733 -3.441 -18.797 1.00 94.44 285 LEU A C 1
ATOM 2182 O O . LEU A 1 285 ? -1.631 -4.231 -19.072 1.00 94.44 285 LEU A O 1
ATOM 2186 N N . ASP A 1 286 ? 0.315 -3.231 -19.589 1.00 92.69 286 ASP A N 1
ATOM 2187 C CA . ASP A 1 286 ? 0.618 -4.055 -20.757 1.00 92.69 286 ASP A CA 1
ATOM 2188 C C . ASP A 1 286 ? 1.413 -5.307 -20.347 1.00 92.69 286 ASP A C 1
ATOM 2190 O O . ASP A 1 286 ? 1.669 -5.556 -19.164 1.00 92.69 286 ASP A O 1
ATOM 2194 N N . GLU A 1 287 ? 1.838 -6.107 -21.324 1.00 92.31 287 GLU A N 1
ATOM 2195 C CA . GLU A 1 287 ? 2.575 -7.350 -21.090 1.00 92.31 287 GLU A CA 1
ATOM 2196 C C . GLU A 1 287 ? 3.934 -7.151 -20.395 1.00 92.31 287 GLU A C 1
ATOM 2198 O O . GLU A 1 287 ? 4.466 -8.091 -19.804 1.00 92.31 287 GLU A O 1
ATOM 2203 N N . ARG A 1 288 ? 4.477 -5.925 -20.422 1.00 94.94 288 ARG A N 1
ATOM 2204 C CA . ARG A 1 288 ? 5.727 -5.511 -19.764 1.00 94.94 288 ARG A CA 1
ATOM 2205 C C . ARG A 1 288 ? 5.473 -4.710 -18.481 1.00 94.94 288 ARG A C 1
ATOM 2207 O O . ARG A 1 288 ? 6.401 -4.112 -17.929 1.00 94.94 288 ARG A O 1
ATOM 2214 N N . GLY A 1 289 ? 4.235 -4.671 -18.002 1.00 96.00 289 GLY A N 1
ATOM 2215 C CA . GLY A 1 289 ? 3.848 -4.016 -16.763 1.00 96.00 289 GLY A CA 1
ATOM 2216 C C . GLY A 1 289 ? 3.873 -4.965 -15.568 1.00 96.00 289 GLY A C 1
ATOM 2217 O O . GLY A 1 289 ? 3.268 -6.036 -15.585 1.00 96.00 289 GLY A O 1
ATOM 2218 N N . LEU A 1 290 ? 4.537 -4.544 -14.494 1.00 98.19 290 LEU A N 1
ATOM 2219 C CA . LEU A 1 290 ? 4.461 -5.161 -13.174 1.00 98.19 290 LEU A CA 1
ATOM 2220 C C . LEU A 1 290 ? 3.824 -4.169 -12.202 1.00 98.19 290 LEU A C 1
ATOM 2222 O O . LEU A 1 290 ? 4.347 -3.080 -11.979 1.00 98.19 290 LEU A O 1
ATOM 2226 N N . GLY A 1 291 ? 2.708 -4.556 -11.597 1.00 98.31 291 GLY A N 1
ATOM 2227 C CA . GLY A 1 291 ? 2.095 -3.817 -10.501 1.00 98.31 291 GLY A CA 1
ATOM 2228 C C . GLY A 1 291 ? 2.449 -4.453 -9.166 1.00 98.31 291 GLY A C 1
ATOM 2229 O O . GLY A 1 291 ? 2.371 -5.673 -9.020 1.00 98.31 291 GLY A O 1
ATOM 2230 N N . HIS A 1 292 ? 2.798 -3.640 -8.178 1.00 98.56 292 HIS A N 1
ATOM 2231 C CA . HIS A 1 292 ? 2.975 -4.065 -6.797 1.00 98.56 292 HIS A CA 1
ATOM 2232 C C . HIS A 1 292 ? 2.190 -3.131 -5.882 1.00 98.56 292 HIS A C 1
ATOM 2234 O O . HIS A 1 292 ? 2.415 -1.923 -5.876 1.00 98.56 292 HIS A O 1
ATOM 2240 N N . VAL A 1 293 ? 1.246 -3.692 -5.130 1.00 98.44 293 VAL A N 1
ATOM 2241 C CA . VAL A 1 293 ? 0.334 -2.917 -4.291 1.00 98.44 293 VAL A CA 1
ATOM 2242 C C . VAL A 1 293 ? 0.416 -3.416 -2.857 1.00 98.44 293 VAL A C 1
ATOM 2244 O O . VAL A 1 293 ? 0.392 -4.625 -2.628 1.00 98.44 293 VAL A O 1
ATOM 2247 N N . THR A 1 294 ? 0.507 -2.509 -1.891 1.00 98.12 294 THR A N 1
ATOM 2248 C CA . THR A 1 294 ? 0.532 -2.851 -0.463 1.00 98.12 294 THR A CA 1
ATOM 2249 C C . THR A 1 294 ? -0.654 -2.230 0.267 1.00 98.12 294 THR A C 1
ATOM 2251 O O . THR A 1 294 ? -1.237 -1.261 -0.208 1.00 98.12 294 THR A O 1
ATOM 2254 N N . ALA A 1 295 ? -1.040 -2.801 1.405 1.00 97.62 295 ALA A N 1
ATOM 2255 C CA . ALA A 1 295 ? -2.120 -2.320 2.256 1.00 97.62 295 ALA A CA 1
ATOM 2256 C C . ALA A 1 295 ? -1.627 -2.167 3.693 1.00 97.62 295 ALA A C 1
ATOM 2258 O O . ALA A 1 295 ? -1.149 -3.135 4.291 1.00 97.62 295 ALA A O 1
ATOM 2259 N N . CYS A 1 296 ? -1.803 -0.984 4.269 1.00 96.62 296 CYS A N 1
ATOM 2260 C CA . CYS A 1 296 ? -1.404 -0.653 5.629 1.00 96.62 296 CYS A CA 1
ATOM 2261 C C . CYS A 1 296 ? -2.497 0.137 6.365 1.00 96.62 296 CYS A C 1
ATOM 2263 O O . CYS A 1 296 ? -3.371 0.756 5.755 1.00 96.62 296 CYS A O 1
ATOM 2265 N N . VAL A 1 297 ? -2.418 0.148 7.696 1.00 95.81 297 VAL A N 1
ATOM 2266 C CA . VAL A 1 297 ? -3.180 1.071 8.549 1.00 95.81 297 VAL A CA 1
ATOM 2267 C C . VAL A 1 297 ? -2.202 1.899 9.370 1.00 95.81 297 VAL A C 1
ATOM 2269 O O . VAL A 1 297 ? -1.400 1.340 10.119 1.00 95.81 297 VAL A O 1
ATOM 2272 N N . ASN A 1 298 ? -2.296 3.222 9.260 1.00 93.50 298 ASN A N 1
ATOM 2273 C CA . ASN A 1 298 ? -1.677 4.154 10.198 1.00 93.50 298 ASN A CA 1
ATOM 2274 C C . ASN A 1 298 ? -2.411 4.062 11.543 1.00 93.50 298 ASN A C 1
ATOM 2276 O O . ASN A 1 298 ? -3.576 4.448 11.640 1.00 93.50 298 ASN A O 1
ATOM 2280 N N . VAL A 1 299 ? -1.741 3.539 12.568 1.00 92.00 299 VAL A N 1
ATOM 2281 C CA . VAL A 1 299 ? -2.232 3.511 13.949 1.00 92.00 299 VAL A CA 1
ATOM 2282 C C . VAL A 1 299 ? -1.552 4.640 14.702 1.00 92.00 299 VAL A C 1
ATOM 2284 O O . VAL A 1 299 ? -0.354 4.577 14.968 1.00 92.00 299 VAL A O 1
ATOM 2287 N N . ASN A 1 300 ? -2.291 5.711 14.979 1.00 86.00 300 ASN A N 1
ATOM 2288 C CA . ASN A 1 300 ? -1.702 6.939 15.497 1.00 86.00 300 ASN A CA 1
ATOM 2289 C C . ASN A 1 300 ? -2.441 7.505 16.711 1.00 86.00 300 ASN A C 1
ATOM 2291 O O . ASN A 1 300 ? -3.665 7.602 16.757 1.00 86.00 300 ASN A O 1
ATOM 2295 N N . ASN A 1 301 ? -1.674 7.950 17.700 1.00 74.88 301 ASN A N 1
ATOM 2296 C CA . ASN A 1 301 ? -2.080 9.039 18.580 1.00 74.88 301 ASN A CA 1
ATOM 2297 C C . ASN A 1 301 ? -1.424 10.304 18.019 1.00 74.88 301 ASN A C 1
ATOM 2299 O O . ASN A 1 301 ? -0.397 10.219 17.358 1.00 74.88 301 ASN A O 1
ATOM 2303 N N . ALA A 1 302 ? -1.983 11.490 18.235 1.00 71.44 302 ALA A N 1
ATOM 2304 C CA . ALA A 1 302 ? -1.467 12.719 17.620 1.00 71.44 302 ALA A CA 1
ATOM 2305 C C . ALA A 1 302 ? -0.071 13.175 18.111 1.00 71.44 302 ALA A C 1
ATOM 2307 O O . ALA A 1 302 ? 0.329 14.319 17.883 1.00 71.44 302 ALA A O 1
ATOM 2308 N N . GLY A 1 303 ? 0.646 12.307 18.825 1.00 66.94 303 GLY A N 1
ATOM 2309 C CA . GLY A 1 303 ? 2.034 12.469 19.211 1.00 66.94 303 GLY A CA 1
ATOM 2310 C C . GLY A 1 303 ? 3.018 11.927 18.162 1.00 66.94 303 GLY A C 1
ATOM 2311 O O . GLY A 1 303 ? 2.658 11.675 17.013 1.00 66.94 303 GLY A O 1
ATOM 2312 N N . PRO A 1 304 ? 4.295 11.765 18.546 1.00 64.31 304 PRO A N 1
ATOM 2313 C CA . PRO A 1 304 ? 5.342 11.224 17.675 1.00 64.31 304 PRO A CA 1
ATOM 2314 C C . PRO A 1 304 ? 5.242 9.701 17.483 1.00 64.31 304 PRO A C 1
ATOM 2316 O O . PRO A 1 304 ? 5.999 9.126 16.705 1.00 64.31 304 PRO A O 1
ATOM 2319 N N . ASP A 1 305 ? 4.328 9.051 18.201 1.00 68.56 305 ASP A N 1
ATOM 2320 C CA . ASP A 1 305 ? 4.235 7.602 18.342 1.00 68.56 305 ASP A CA 1
ATOM 2321 C C . ASP A 1 305 ? 3.306 6.989 17.301 1.00 68.56 305 ASP A C 1
ATOM 2323 O O . ASP A 1 305 ? 2.368 6.259 17.618 1.00 68.56 305 ASP A O 1
ATOM 2327 N N . GLU A 1 306 ? 3.559 7.311 16.039 1.00 81.38 306 GLU A N 1
ATOM 2328 C CA . GLU A 1 306 ? 2.878 6.643 14.942 1.00 81.38 306 GLU A CA 1
ATOM 2329 C C . GLU A 1 306 ? 3.405 5.220 14.798 1.00 81.38 306 GLU A C 1
ATOM 2331 O O . GLU A 1 306 ? 4.613 4.975 14.819 1.00 81.38 306 GLU A O 1
ATOM 2336 N N . CYS A 1 307 ? 2.485 4.285 14.601 1.00 90.00 307 CYS A N 1
ATOM 2337 C CA . CYS A 1 307 ? 2.782 2.931 14.183 1.00 90.00 307 CYS A CA 1
ATOM 2338 C C . CYS A 1 307 ? 2.033 2.593 12.892 1.00 90.00 307 CYS A C 1
ATOM 2340 O O . CYS A 1 307 ? 1.057 3.234 12.503 1.00 90.00 307 CYS A O 1
ATOM 2342 N N . LEU A 1 308 ? 2.509 1.556 12.217 1.00 93.06 308 LEU A N 1
ATOM 2343 C CA . LEU A 1 308 ? 1.896 0.982 11.034 1.00 93.06 308 LEU A CA 1
ATOM 2344 C C . LEU A 1 308 ? 1.531 -0.472 11.307 1.00 93.06 308 LEU A C 1
ATOM 2346 O O . LEU A 1 308 ? 2.339 -1.235 11.837 1.00 93.06 308 LEU A O 1
ATOM 2350 N N . VAL A 1 309 ? 0.341 -0.869 10.870 1.00 95.75 309 VAL A N 1
ATOM 2351 C CA . VAL A 1 309 ? -0.031 -2.277 10.726 1.00 95.75 309 VAL A CA 1
ATOM 2352 C C . VAL A 1 309 ? 0.058 -2.630 9.249 1.00 95.75 309 VAL A C 1
ATOM 2354 O O . VAL A 1 309 ? -0.764 -2.177 8.450 1.00 95.75 309 VAL A O 1
ATOM 2357 N N . TYR A 1 310 ? 1.048 -3.444 8.878 1.00 97.25 310 TYR A N 1
ATOM 2358 C CA . TYR A 1 310 ? 1.139 -3.979 7.519 1.00 97.25 310 TYR A CA 1
ATOM 2359 C C . TYR A 1 310 ? 0.050 -5.046 7.347 1.00 97.25 310 TYR A C 1
ATOM 2361 O O . TYR A 1 310 ? 0.073 -6.064 8.035 1.00 97.25 310 TYR A O 1
ATOM 2369 N N . CYS A 1 311 ? -0.938 -4.812 6.489 1.00 98.00 311 CYS A N 1
ATOM 2370 C CA . CYS A 1 311 ? -2.114 -5.674 6.372 1.00 98.00 311 CYS A CA 1
ATOM 2371 C C . CYS A 1 311 ? -1.953 -6.723 5.281 1.00 98.00 311 CYS A C 1
ATOM 2373 O O . CYS A 1 311 ? -2.172 -7.904 5.540 1.00 98.00 311 CYS A O 1
ATOM 2375 N N . ALA A 1 312 ? -1.561 -6.313 4.079 1.00 98.19 312 ALA A N 1
ATOM 2376 C CA . ALA A 1 312 ? -1.393 -7.224 2.956 1.00 98.19 312 ALA A CA 1
ATOM 2377 C C . ALA A 1 312 ? -0.485 -6.635 1.879 1.00 98.19 312 ALA A C 1
ATOM 2379 O O . ALA A 1 312 ? -0.240 -5.432 1.844 1.00 98.19 312 ALA A O 1
ATOM 2380 N N . ARG A 1 313 ? -0.020 -7.494 0.977 1.00 98.31 313 ARG A N 1
ATOM 2381 C CA . ARG A 1 313 ? 0.655 -7.112 -0.263 1.00 98.31 313 ARG A CA 1
ATOM 2382 C C . ARG A 1 313 ? 0.134 -7.939 -1.424 1.00 98.31 313 ARG A C 1
ATOM 2384 O O . ARG A 1 313 ? -0.303 -9.078 -1.238 1.00 98.31 313 ARG A O 1
ATOM 2391 N N . GLY A 1 314 ? 0.261 -7.404 -2.627 1.00 98.38 314 GLY A N 1
ATOM 2392 C CA . GLY A 1 314 ? -0.026 -8.124 -3.851 1.00 98.38 314 GLY A CA 1
ATOM 2393 C C . GLY A 1 314 ? 0.818 -7.664 -5.028 1.00 98.38 314 GLY A C 1
ATOM 2394 O O . GLY A 1 314 ? 1.432 -6.597 -5.018 1.00 98.38 314 GLY A O 1
ATOM 2395 N N . THR A 1 315 ? 0.853 -8.508 -6.050 1.00 98.62 315 THR A N 1
ATOM 2396 C CA . THR A 1 315 ? 1.447 -8.199 -7.349 1.00 98.62 315 THR A CA 1
ATOM 2397 C C . THR A 1 315 ? 0.508 -8.590 -8.462 1.00 98.62 315 THR A C 1
ATOM 2399 O O . THR A 1 315 ? -0.191 -9.596 -8.345 1.00 98.62 315 THR A O 1
ATOM 2402 N N . VAL A 1 316 ? 0.579 -7.852 -9.560 1.00 98.12 316 VAL A N 1
ATOM 2403 C CA . VAL A 1 316 ? 0.002 -8.223 -10.846 1.00 98.12 316 VAL A CA 1
ATOM 2404 C C . VAL A 1 316 ? 1.104 -8.255 -11.895 1.00 98.12 316 VAL A C 1
ATOM 2406 O O . VAL A 1 316 ? 1.827 -7.278 -12.072 1.00 98.12 316 VAL A O 1
ATOM 2409 N N . PHE A 1 317 ? 1.237 -9.382 -12.581 1.00 97.50 317 PHE A N 1
ATOM 2410 C CA . PHE A 1 317 ? 2.152 -9.538 -13.707 1.00 97.50 317 PHE A CA 1
ATOM 2411 C C . PHE A 1 317 ? 1.577 -10.558 -14.679 1.00 97.50 317 PHE A C 1
ATOM 2413 O O . PHE A 1 317 ? 1.103 -11.603 -14.229 1.00 97.50 317 PHE A O 1
ATOM 2420 N N . ASP A 1 318 ? 1.626 -10.282 -15.985 1.00 90.62 318 ASP A N 1
ATOM 2421 C CA . ASP A 1 318 ? 1.117 -11.211 -17.009 1.00 90.62 318 ASP A CA 1
ATOM 2422 C C . ASP A 1 318 ? -0.357 -11.598 -16.739 1.00 90.62 318 ASP A C 1
ATOM 2424 O O . ASP A 1 318 ? -0.733 -12.772 -16.713 1.00 90.62 318 ASP A O 1
ATOM 2428 N N . GLY A 1 319 ? -1.169 -10.595 -16.366 1.00 87.88 319 GLY A N 1
ATOM 2429 C CA . GLY A 1 319 ? -2.577 -10.742 -15.969 1.00 87.88 319 GLY A CA 1
ATOM 2430 C C . GLY A 1 319 ? -2.826 -11.520 -14.667 1.00 87.88 319 GLY A C 1
ATOM 2431 O O . GLY A 1 319 ? -3.973 -11.682 -14.251 1.00 87.88 319 GLY A O 1
ATOM 2432 N N . LYS A 1 320 ? -1.782 -12.018 -13.994 1.00 95.12 320 LYS A N 1
ATOM 2433 C CA . LYS A 1 320 ? -1.909 -12.859 -12.798 1.00 95.12 320 LYS A CA 1
ATOM 2434 C C . LYS A 1 320 ? -1.737 -12.038 -11.537 1.00 95.12 320 LYS A C 1
ATOM 2436 O O . LYS A 1 320 ? -0.669 -11.482 -11.286 1.00 95.12 320 LYS A O 1
ATOM 2441 N N . ILE A 1 321 ? -2.779 -12.038 -10.714 1.00 98.06 321 ILE A N 1
ATOM 2442 C CA . ILE A 1 321 ? -2.755 -11.446 -9.381 1.00 98.06 321 ILE A CA 1
ATOM 2443 C C . ILE A 1 321 ? -2.317 -12.504 -8.368 1.00 98.06 321 ILE A C 1
ATOM 2445 O O . ILE A 1 321 ? -2.845 -13.617 -8.340 1.00 98.06 321 ILE A O 1
ATOM 2449 N N . LYS A 1 322 ? -1.370 -12.139 -7.505 1.00 98.06 322 LYS A N 1
ATOM 2450 C CA . LYS A 1 322 ? -0.994 -12.907 -6.314 1.00 98.06 322 LYS A CA 1
ATOM 2451 C C . LYS A 1 322 ? -1.032 -11.986 -5.103 1.00 98.06 322 LYS A C 1
ATOM 2453 O O . LYS A 1 322 ? -0.578 -10.849 -5.193 1.00 98.06 322 LYS A O 1
ATOM 2458 N N . GLU A 1 323 ? -1.571 -12.468 -3.990 1.00 97.56 323 GLU A N 1
ATOM 2459 C CA . GLU A 1 323 ? -1.741 -11.699 -2.753 1.00 97.56 323 GLU A CA 1
ATOM 2460 C C . GLU A 1 323 ? -1.332 -12.510 -1.516 1.00 97.56 323 GLU A C 1
ATOM 2462 O O . GLU A 1 323 ? -1.345 -13.742 -1.524 1.00 97.56 323 GLU A O 1
ATOM 2467 N N . GLN A 1 324 ? -0.963 -11.806 -0.446 1.00 96.56 324 GLN A N 1
ATOM 2468 C CA . GLN A 1 324 ? -0.658 -12.371 0.869 1.00 96.56 324 GLN A CA 1
ATOM 2469 C C . GLN A 1 324 ? -0.973 -11.342 1.954 1.00 96.56 324 GLN A C 1
ATOM 2471 O O . GLN A 1 324 ? -0.636 -10.170 1.802 1.00 96.56 324 GLN A O 1
ATOM 2476 N N . GLY A 1 325 ? -1.550 -11.787 3.068 1.00 96.06 325 GLY A N 1
ATOM 2477 C CA . GLY A 1 325 ? -1.794 -10.942 4.233 1.00 96.06 325 GLY A CA 1
ATOM 2478 C C . GLY A 1 325 ? -3.070 -11.314 4.973 1.00 96.06 325 GLY A C 1
ATOM 2479 O O . GLY A 1 325 ? -3.540 -12.451 4.897 1.00 96.06 325 GLY A O 1
ATOM 2480 N N . LEU A 1 326 ? -3.615 -10.336 5.689 1.00 97.25 326 LEU A N 1
ATOM 2481 C CA . LEU A 1 326 ? -4.953 -10.386 6.270 1.00 97.25 326 LEU A CA 1
ATOM 2482 C C . LEU A 1 326 ? -5.999 -10.421 5.139 1.00 97.25 326 LEU A C 1
ATOM 2484 O O . LEU A 1 326 ? -5.766 -9.879 4.058 1.00 97.25 326 LEU A O 1
ATOM 2488 N N . GLY A 1 327 ? -7.139 -11.073 5.369 1.00 95.88 327 GLY A N 1
ATOM 2489 C CA . GLY A 1 327 ? -8.247 -11.078 4.409 1.00 95.88 327 GLY A CA 1
ATOM 2490 C C . GLY A 1 327 ? -9.304 -10.026 4.737 1.00 95.88 327 GLY A C 1
ATOM 2491 O O . GLY A 1 327 ? -9.057 -9.115 5.508 1.00 95.88 327 GLY A O 1
ATOM 2492 N N . THR A 1 328 ? -10.488 -10.136 4.140 1.00 97.00 328 THR A N 1
ATOM 2493 C CA . THR A 1 328 ? -11.542 -9.113 4.256 1.00 97.00 328 THR A CA 1
ATOM 2494 C C . THR A 1 328 ? -12.744 -9.554 5.083 1.00 97.00 328 THR A C 1
ATOM 2496 O O . THR A 1 328 ? -13.656 -8.766 5.252 1.00 97.00 328 THR A O 1
ATOM 2499 N N . ASP A 1 329 ? -12.782 -10.783 5.596 1.00 97.81 329 ASP A N 1
ATOM 2500 C CA . ASP A 1 329 ? -13.909 -11.293 6.387 1.00 97.81 329 ASP A CA 1
ATOM 2501 C C . ASP A 1 329 ? -13.747 -10.912 7.865 1.00 97.81 329 ASP A C 1
ATOM 2503 O O . ASP A 1 329 ? -12.902 -11.471 8.571 1.00 97.81 329 ASP A O 1
ATOM 2507 N N . ALA A 1 330 ? -14.562 -9.967 8.334 1.00 97.94 330 ALA A N 1
ATOM 2508 C CA . ALA A 1 330 ? -14.521 -9.430 9.690 1.00 97.94 330 ALA A CA 1
ATOM 2509 C C . ALA A 1 330 ? -14.670 -10.511 10.770 1.00 97.94 330 ALA A C 1
ATOM 2511 O O . ALA A 1 330 ? -14.053 -10.406 11.829 1.00 97.94 330 ALA A O 1
ATOM 2512 N N . THR A 1 331 ? -15.420 -11.582 10.495 1.00 97.25 331 THR A N 1
ATOM 2513 C CA . THR A 1 331 ? -15.679 -12.657 11.468 1.00 97.25 331 THR A CA 1
ATOM 2514 C C . THR A 1 331 ? -14.444 -13.513 11.757 1.00 97.25 331 THR A C 1
ATOM 2516 O O . THR A 1 331 ? -14.380 -14.200 12.776 1.00 97.25 331 THR A O 1
ATOM 2519 N N . LYS A 1 332 ? -13.433 -13.457 10.880 1.00 97.44 332 LYS A N 1
ATOM 2520 C CA . LYS A 1 332 ? -12.165 -14.188 11.022 1.00 97.44 332 LYS A CA 1
ATOM 2521 C C . LYS A 1 332 ? -11.093 -13.408 11.773 1.00 97.44 332 LYS A C 1
ATOM 2523 O O . LYS A 1 332 ? -10.016 -13.959 12.016 1.00 97.44 332 LYS A O 1
ATOM 2528 N N . TYR A 1 333 ? -11.347 -12.148 12.110 1.00 97.75 333 TYR A N 1
ATOM 2529 C CA . TYR A 1 333 ? -10.393 -11.330 12.838 1.00 97.75 333 TYR A CA 1
ATOM 2530 C C . TYR A 1 333 ? -10.422 -11.625 14.336 1.00 97.75 333 TYR A C 1
ATOM 2532 O O . TYR A 1 333 ? -11.472 -11.668 14.971 1.00 97.75 333 TYR A O 1
ATOM 2540 N N . THR A 1 334 ? -9.233 -11.748 14.914 1.00 96.38 334 THR A N 1
ATOM 2541 C CA . THR A 1 334 ? -9.013 -11.672 16.363 1.00 96.38 334 THR A CA 1
ATOM 2542 C C . THR A 1 334 ? -7.842 -10.731 16.637 1.00 96.38 334 THR A C 1
ATOM 2544 O O . THR A 1 334 ? -7.117 -10.349 15.715 1.00 96.38 334 THR A O 1
ATOM 2547 N N . ALA A 1 335 ? -7.647 -10.320 17.888 1.00 95.19 335 ALA A N 1
ATOM 2548 C CA . ALA A 1 335 ? -6.538 -9.447 18.254 1.00 95.19 335 ALA A CA 1
ATOM 2549 C C . ALA A 1 335 ? -5.881 -9.879 19.560 1.00 95.19 335 ALA A C 1
ATOM 2551 O O . ALA A 1 335 ? -6.524 -10.428 20.455 1.00 95.19 335 ALA A O 1
ATOM 2552 N N . ARG A 1 336 ? -4.582 -9.605 19.658 1.00 94.06 336 ARG A N 1
ATOM 2553 C CA . ARG A 1 336 ? -3.803 -9.736 20.889 1.00 94.06 336 ARG A CA 1
ATOM 2554 C C . ARG A 1 336 ? -3.057 -8.453 21.165 1.00 94.06 336 ARG A C 1
ATOM 2556 O O . ARG A 1 336 ? -2.594 -7.795 20.231 1.00 94.06 336 ARG A O 1
ATOM 2563 N N . THR A 1 337 ? -2.908 -8.131 22.434 1.00 91.31 337 THR A N 1
ATOM 2564 C CA . THR A 1 337 ? -2.043 -7.048 22.872 1.00 91.31 337 THR A CA 1
ATOM 2565 C C . THR A 1 337 ? -0.675 -7.580 23.271 1.00 91.31 337 THR A C 1
ATOM 2567 O O . THR A 1 337 ? -0.509 -8.730 23.673 1.00 91.31 337 THR A O 1
ATOM 2570 N N . TYR A 1 338 ? 0.346 -6.748 23.112 1.00 90.62 338 TYR A N 1
ATOM 2571 C CA . TYR A 1 338 ? 1.697 -7.045 23.575 1.00 90.62 338 TYR A CA 1
ATOM 2572 C C . TYR A 1 338 ? 2.426 -5.751 23.915 1.00 90.62 338 TYR A C 1
ATOM 2574 O O . TYR A 1 338 ? 2.001 -4.662 23.533 1.00 90.62 338 TYR A O 1
ATOM 2582 N N . VAL A 1 339 ? 3.536 -5.869 24.636 1.00 88.69 339 VAL A N 1
ATOM 2583 C CA . VAL A 1 339 ? 4.424 -4.742 24.921 1.00 88.69 339 VAL A CA 1
ATOM 2584 C C . VAL A 1 339 ? 5.546 -4.749 23.887 1.00 88.69 339 VAL A C 1
ATOM 2586 O O . VAL A 1 339 ? 6.290 -5.724 23.774 1.00 88.69 339 VAL A O 1
ATOM 2589 N N . GLY A 1 340 ? 5.631 -3.684 23.092 1.00 83.94 340 GLY A N 1
ATOM 2590 C CA . GLY A 1 340 ? 6.684 -3.485 22.107 1.00 83.94 340 GLY A CA 1
ATOM 2591 C C . GLY A 1 340 ? 8.052 -3.264 22.754 1.00 83.94 340 GLY A C 1
ATOM 2592 O O . GLY A 1 340 ? 8.171 -3.010 23.950 1.00 83.94 340 GLY A O 1
ATOM 2593 N N . ALA A 1 341 ? 9.111 -3.315 21.944 1.00 81.00 341 ALA A N 1
ATOM 2594 C CA . ALA A 1 341 ? 10.478 -3.048 22.406 1.00 81.00 341 ALA A CA 1
ATOM 2595 C C . ALA A 1 341 ? 10.676 -1.614 22.942 1.00 81.00 341 ALA A C 1
ATOM 2597 O O . ALA A 1 341 ? 11.622 -1.349 23.675 1.00 81.00 341 ALA A O 1
ATOM 2598 N N . ASP A 1 342 ? 9.775 -0.700 22.586 1.00 81.62 342 ASP A N 1
ATOM 2599 C CA . ASP A 1 342 ? 9.679 0.671 23.094 1.00 81.62 342 ASP A CA 1
ATOM 2600 C C . ASP A 1 342 ? 8.927 0.774 24.435 1.00 81.62 342 ASP A C 1
ATOM 2602 O O . ASP A 1 342 ? 8.691 1.879 24.922 1.00 81.62 342 ASP A O 1
ATOM 2606 N N . GLY A 1 343 ? 8.528 -0.357 25.028 1.00 84.38 343 GLY A N 1
ATOM 2607 C CA . GLY A 1 343 ? 7.761 -0.416 26.272 1.00 84.38 343 GLY A CA 1
ATOM 2608 C C . GLY A 1 343 ? 6.285 -0.044 26.115 1.00 84.38 343 GLY A C 1
ATOM 2609 O O . GLY A 1 343 ? 5.563 -0.013 27.109 1.00 84.38 343 GLY A O 1
ATOM 2610 N N . LYS A 1 344 ? 5.817 0.230 24.889 1.00 83.88 344 LYS A N 1
ATOM 2611 C CA . LYS A 1 344 ? 4.434 0.642 24.627 1.00 83.88 344 LYS A CA 1
ATOM 2612 C C . LYS A 1 344 ? 3.555 -0.558 24.354 1.00 83.88 344 LYS A C 1
ATOM 2614 O O . LYS A 1 344 ? 3.975 -1.528 23.728 1.00 83.88 344 LYS A O 1
ATOM 2619 N N . LYS A 1 345 ? 2.312 -0.477 24.808 1.00 86.75 345 LYS A N 1
ATOM 2620 C CA . LYS A 1 345 ? 1.298 -1.481 24.516 1.00 86.75 345 LYS A CA 1
ATOM 2621 C C . LYS A 1 345 ? 0.821 -1.317 23.070 1.00 86.75 345 LYS A C 1
ATOM 2623 O O . LYS A 1 345 ? 0.494 -0.213 22.650 1.00 86.75 345 LYS A O 1
ATOM 2628 N N . LYS A 1 346 ? 0.822 -2.418 22.324 1.00 89.75 346 LYS A N 1
ATOM 2629 C CA . LYS A 1 346 ? 0.555 -2.499 20.882 1.00 89.75 346 LYS A CA 1
ATOM 2630 C C . LYS A 1 346 ? -0.439 -3.606 20.582 1.00 89.75 346 LYS A C 1
ATOM 2632 O O . LYS A 1 346 ? -0.636 -4.498 21.411 1.00 89.75 346 LYS A O 1
ATOM 2637 N N . VAL A 1 347 ? -1.031 -3.573 19.390 1.00 92.44 347 VAL A N 1
ATOM 2638 C CA . VAL A 1 347 ? -1.943 -4.620 18.910 1.00 92.44 347 VAL A CA 1
ATOM 2639 C C . VAL A 1 347 ? -1.333 -5.453 17.783 1.00 92.44 347 VAL A C 1
ATOM 2641 O O . VAL A 1 347 ? -0.666 -4.953 16.879 1.00 92.44 347 VAL A O 1
ATOM 2644 N N . LYS A 1 348 ? -1.607 -6.759 17.822 1.00 95.31 348 LYS A N 1
ATOM 2645 C CA . LYS A 1 348 ? -1.425 -7.691 16.709 1.00 95.31 348 LYS A CA 1
ATOM 2646 C C . LYS A 1 348 ? -2.792 -8.205 16.265 1.00 95.31 348 LYS A C 1
ATOM 2648 O O . LYS A 1 348 ? -3.451 -8.930 17.010 1.00 95.31 348 LYS A O 1
ATOM 2653 N N . LEU A 1 349 ? -3.202 -7.838 15.054 1.00 96.75 349 LEU A N 1
ATOM 2654 C CA . LEU A 1 349 ? -4.345 -8.434 14.371 1.00 96.75 349 LEU A CA 1
ATOM 2655 C C . LEU A 1 349 ? -3.968 -9.827 13.860 1.00 96.75 349 LEU A C 1
ATOM 2657 O O . LEU A 1 349 ? -2.902 -10.028 13.276 1.00 96.75 349 LEU A O 1
ATOM 2661 N N . LEU A 1 350 ? -4.866 -10.780 14.061 1.00 95.62 350 LEU A N 1
ATOM 2662 C CA . LEU A 1 350 ? -4.765 -12.155 13.587 1.00 95.62 350 LEU A CA 1
ATOM 2663 C C . LEU A 1 350 ? -5.964 -12.439 12.680 1.00 95.62 350 LEU A C 1
ATOM 2665 O O . LEU A 1 350 ? -7.052 -11.912 12.915 1.00 95.62 350 LEU A O 1
ATOM 2669 N N . TYR A 1 351 ? -5.779 -13.273 11.657 1.00 95.31 351 TYR A N 1
ATOM 2670 C CA . TYR A 1 351 ? -6.820 -13.564 10.672 1.00 95.31 351 TYR A CA 1
ATOM 2671 C C . TYR A 1 351 ? -6.924 -15.066 10.383 1.00 95.31 351 TYR A C 1
ATOM 2673 O O . TYR A 1 351 ? -5.976 -15.692 9.901 1.00 95.31 351 TYR A O 1
ATOM 2681 N N . GLY A 1 352 ? -8.096 -15.645 10.660 1.00 89.44 352 GLY A N 1
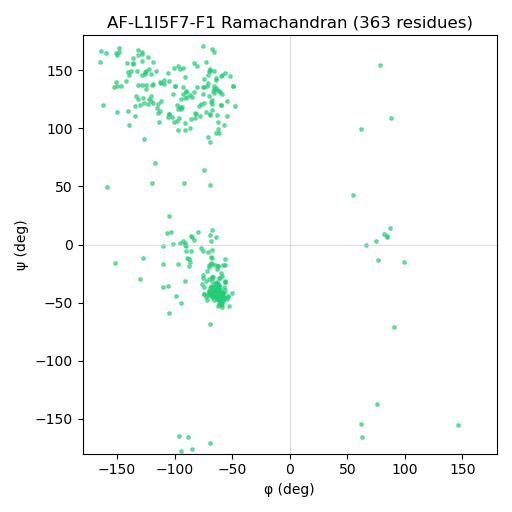ATOM 2682 C CA . GLY A 1 352 ? -8.363 -17.078 10.520 1.00 89.44 352 GLY A CA 1
ATOM 2683 C C . GLY A 1 352 ? -7.486 -17.949 11.432 1.00 89.44 352 GLY A C 1
ATOM 2684 O O . GLY A 1 352 ? -6.986 -17.498 12.458 1.00 89.44 352 GLY A O 1
ATOM 2685 N N . ASN A 1 353 ? -7.255 -19.206 11.036 1.00 63.69 353 ASN A N 1
ATOM 2686 C CA . ASN A 1 353 ? -6.390 -20.148 11.770 1.00 63.69 353 ASN A CA 1
ATOM 2687 C C . ASN A 1 353 ? -4.890 -19.932 11.505 1.00 63.69 353 ASN A C 1
ATOM 2689 O O . ASN A 1 353 ? -4.065 -20.781 11.845 1.00 63.69 353 ASN A O 1
ATOM 2693 N N . VAL A 1 354 ? -4.521 -18.833 10.848 1.00 50.56 354 VAL A N 1
ATOM 2694 C CA . VAL A 1 354 ? -3.149 -18.606 10.412 1.00 50.56 354 VAL A CA 1
ATOM 2695 C C . VAL A 1 354 ? -2.409 -17.851 11.508 1.00 50.56 354 VAL A C 1
ATOM 2697 O O . VAL A 1 354 ? -2.459 -16.626 11.604 1.00 50.56 354 VAL A O 1
ATOM 2700 N N . SER A 1 355 ? -1.650 -18.584 12.321 1.00 38.41 355 SER A N 1
ATOM 2701 C CA . SER A 1 355 ? -0.449 -18.015 12.922 1.00 38.41 355 SER A CA 1
ATOM 2702 C C . SER A 1 355 ? 0.485 -17.635 11.770 1.00 38.41 355 SER A C 1
ATOM 2704 O O . SER A 1 355 ? 1.186 -18.492 11.232 1.00 38.41 355 SER A O 1
ATOM 2706 N N . VAL A 1 356 ? 0.467 -16.371 11.336 1.00 44.12 356 VAL A N 1
ATOM 2707 C CA . VAL A 1 356 ? 1.438 -15.837 10.365 1.00 44.12 356 VAL A CA 1
ATOM 2708 C C . VAL A 1 356 ? 2.778 -15.645 11.085 1.00 44.12 356 VAL A C 1
ATOM 2710 O O . VAL A 1 356 ? 3.256 -14.539 11.301 1.00 44.12 356 VAL A O 1
ATOM 2713 N N . GLU A 1 357 ? 3.352 -16.754 11.534 1.00 39.91 357 GLU A N 1
ATOM 2714 C CA . GLU A 1 357 ? 4.748 -16.902 11.911 1.00 39.91 357 GLU A CA 1
ATOM 2715 C C . GLU A 1 357 ? 5.184 -18.267 11.390 1.00 39.91 357 GLU A C 1
ATOM 2717 O O . GLU A 1 357 ? 4.847 -19.306 11.953 1.00 39.91 357 GLU A O 1
ATOM 2722 N N . VAL A 1 358 ? 5.925 -18.272 10.281 1.00 39.25 358 VAL A N 1
ATOM 2723 C CA . VAL A 1 358 ? 6.583 -19.483 9.792 1.00 39.25 358 VAL A CA 1
ATOM 2724 C C . VAL A 1 358 ? 8.093 -19.294 9.900 1.00 39.25 358 VAL A C 1
ATOM 2726 O O . VAL A 1 358 ? 8.713 -18.576 9.124 1.00 39.25 358 VAL A O 1
ATOM 2729 N N . ARG A 1 359 ? 8.621 -19.997 10.911 1.00 31.28 359 ARG A N 1
ATOM 2730 C CA . ARG A 1 359 ? 9.999 -20.443 11.174 1.00 31.28 359 ARG A CA 1
ATOM 2731 C C . ARG A 1 359 ? 11.071 -19.361 11.355 1.00 31.28 359 ARG A C 1
ATOM 2733 O O . ARG A 1 359 ? 11.741 -18.941 10.418 1.00 31.28 359 ARG A O 1
ATOM 2740 N N . ARG A 1 360 ? 11.377 -19.084 12.632 1.00 36.00 360 ARG A N 1
ATOM 2741 C CA . ARG A 1 360 ? 12.779 -18.939 13.051 1.00 36.00 360 ARG A CA 1
ATOM 2742 C C . ARG A 1 360 ? 13.502 -20.219 1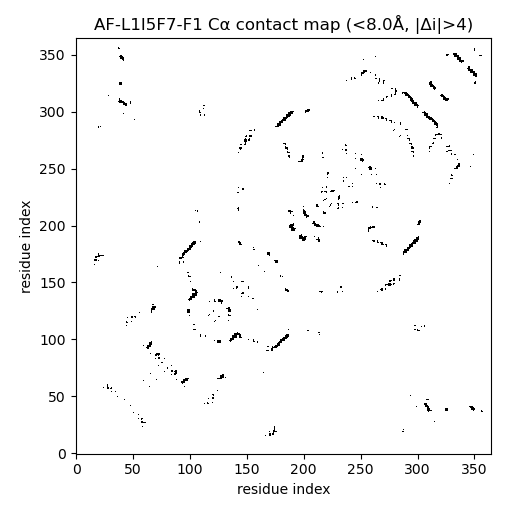2.626 1.00 36.00 360 ARG A C 1
ATOM 2744 O O . ARG A 1 360 ? 13.212 -21.283 13.166 1.00 36.00 360 ARG A O 1
ATOM 2751 N N . GLY A 1 361 ? 14.386 -20.120 11.638 1.00 30.16 361 GLY A N 1
ATOM 2752 C CA . GLY A 1 361 ? 15.412 -21.132 11.424 1.00 30.16 361 GLY A CA 1
ATOM 2753 C C . GLY A 1 361 ? 16.299 -21.143 12.661 1.00 30.16 361 GLY A C 1
ATOM 2754 O O . GLY A 1 361 ? 17.112 -20.240 12.841 1.00 30.16 361 GLY A O 1
ATOM 2755 N N . GLY A 1 362 ? 16.049 -22.102 13.551 1.00 29.52 362 GLY A N 1
ATOM 2756 C CA . GLY A 1 362 ? 17.019 -22.509 14.553 1.00 29.52 362 GLY A CA 1
ATOM 2757 C C . GLY A 1 362 ? 18.230 -23.100 13.841 1.00 29.52 362 GLY A C 1
ATOM 2758 O O . GLY A 1 362 ? 18.079 -23.748 12.805 1.00 29.52 362 GLY A O 1
ATOM 2759 N N . GLY A 1 363 ? 19.408 -22.799 14.379 1.00 29.58 363 GLY A N 1
ATOM 2760 C CA . GLY A 1 363 ? 20.630 -23.520 14.056 1.00 29.58 363 GLY A CA 1
ATOM 2761 C C . GLY A 1 363 ? 20.620 -24.949 14.602 1.00 29.58 363 GLY A C 1
ATOM 2762 O O . GLY A 1 363 ? 19.611 -25.394 15.149 1.00 29.58 363 GLY A O 1
ATOM 2763 N N . GLU A 1 364 ? 21.801 -25.563 14.490 1.00 32.47 364 GLU A N 1
ATOM 2764 C CA . GLU A 1 364 ? 22.151 -26.995 14.571 1.00 32.47 364 GLU A CA 1
ATOM 2765 C C . GLU A 1 364 ? 22.032 -27.653 13.179 1.00 32.47 364 GLU A C 1
ATOM 2767 O O . GLU A 1 364 ? 20.941 -27.731 12.622 1.00 32.47 364 GLU A O 1
ATOM 2772 N N . GLU A 1 365 ? 23.105 -28.042 12.479 1.00 34.09 365 GLU A N 1
ATOM 2773 C CA . GLU A 1 365 ? 24.499 -28.392 12.841 1.00 34.09 365 GLU A CA 1
ATOM 2774 C C . GLU A 1 365 ? 25.566 -27.622 12.043 1.00 34.09 365 GLU A C 1
ATOM 2776 O O . GLU A 1 365 ? 25.303 -27.262 10.869 1.00 34.09 365 GLU A O 1
#

Organism: Guillardia theta (strain CCMP2712) (NCBI:txid905079)

Solvent-accessible surface area (backbone atoms only — not comparable to full-atom values): 19192 Å² total; per-residue (Å²): 139,82,85,80,81,79,76,82,78,81,79,75,79,86,63,79,70,50,72,74,48,57,67,65,58,52,52,22,54,58,53,38,74,67,58,89,73,71,48,27,40,56,34,51,48,69,63,53,43,47,52,60,41,49,45,48,50,40,61,47,61,92,39,50,79,45,33,45,53,45,37,58,24,78,52,90,82,50,96,48,61,69,66,31,46,72,49,27,59,72,38,72,44,45,33,33,38,36,26,29,28,38,26,29,34,65,53,77,72,46,58,61,60,53,53,55,42,42,70,62,40,31,67,75,42,14,24,22,45,83,86,71,45,66,54,52,44,78,42,56,26,81,46,12,16,51,89,42,22,50,58,54,37,46,54,42,55,66,70,56,65,57,70,76,60,52,51,49,46,34,56,35,14,41,63,24,36,39,38,44,36,36,39,20,17,10,33,22,14,31,33,77,75,84,90,47,55,37,46,27,20,22,36,68,43,99,89,48,74,69,39,60,18,29,47,50,55,43,40,33,46,78,58,63,40,87,88,38,66,63,30,48,49,52,40,60,49,40,29,66,71,36,39,58,44,58,47,76,45,82,44,52,25,78,85,65,33,49,39,40,48,45,52,51,24,40,21,31,4,40,40,27,29,52,41,22,46,49,30,31,44,77,76,65,46,58,86,51,29,34,40,36,33,30,12,27,23,42,39,27,33,48,63,91,66,49,27,26,25,38,28,28,42,33,38,26,45,78,70,43,76,50,76,52,61,55,73,63,61,61,88,41,53,46,40,39,66,47,70,44,98,86,72,44,82,41,52,32,49,40,44,62,94,50,75,82,70,86,72,84,82,70,83,87,132

Sequence (365 aa):
MGNVESRPAQQVLDGTLADFDSSIVRKRVDEMWKLNVRFGEERSPFNVHLDQVADRYVLTKGFQLIRDELMLGFNRYSADPITSQACAADLSLPSVLTTCGYTNCGDRICQNAVKAYAQTVASRFASVTEYGEAKPEVFCPTGGGTDSGPTLAHVTVAHQIDKPIRNQIYNGNPHSYVLVNIDINTHCGHYDSGDKITFGKAQESKFRDARAACGAIVGTLTGYNPNNGVHVRLRADLGEENFEFLSNNKILADDGSDVTFLVAAAIVSVQGMRNTLRALAENELDERGLGHVTACVNVNNAGPDECLVYCARGTVFDGKIKEQGLGTDATKYTARTYVGADGKKKVKLLYGNVSVEVRRGGGEE

Nearest PDB structures (foldseek):
  5k5w-assembly1_B  TM=6.830E-01  e=9.958E-06  Chlamydomonas reinhardtii
  5b5x-assembly1_A-2  TM=5.974E-01  e=1.409E-05  Chlamydomonas reinhardtii
  8q2c-assembly1_B  TM=4.688E-01  e=6.237E-01  Escherichia coli
  3tje-assembly1_H  TM=3.336E-01  e=1.983E+00  Homo sapiens
  7n28-assembly1_J  TM=2.637E-01  e=3.535E+00  Homo sapiens